Protein AF-A0A2D3TBG5-F1 (afdb_monomer_lite)

Foldseek 3Di:
DDALVVVDVLADPVRHFDCFDVVVVRHGRDDDPVNVVVVVVVQVCLQVVLPHDDDPVDPCSNVVSVVLPDDDPVCVCVSPPDPQVVCVVVVCNPQVPADDDDDPGHDDDPPPPVVVVVVCCVVPPDVVNVPDLDKDKDKDAQAPAQQQKWWKKKFWAEACPDHKKKKWKWDDQQACLVVQLPHVPDRGHKTWIWIKIFHGFLQDPHDTDIDTQDTAMPDDFFWFQQASFGWWFKAFPVPPFAAPPNDDHRDIDTHRGITITIGGGNGMMMMMISDDCVRMDIDNDQDKDWDDKDWDQWADWDQDPPPRDTDTGGTHIITTIDHMDGNPPCSRPDGDDRDPDGCPCVVPPSHPPDD

Sequence (355 aa):
MQKIGDITNTATPDGEFTEGNVAGGVSPTLLPAKWFNTIQRELCHVITKNGGVLNPDDDTQIVEILNSVFLSKNDNGADIPDKAQFIQNLGLSHTATLPLGTTQHTVMRGDDERVVQCHDWKQTVKAKELEGEPRYTTTIDLTGLSTERYYPVWWRFPPNEGANNWLTIHRSYATDREKFPFGQDITHLAGLLVQLEGGDTPWGGDAQYFHIKRLHQSYRKTVKALNYRMLCIARPVDGKYPMINGLSAGALNHSPVYSGGYLRGGLTYFVTSSFSHHRLGFSREEGEVEIFQWSYAGGDKIKHKEEDSVSIDSAFEIRFMVKPFGSDDPALGKDYADVTMPYAFDYDKRYQPKK

pLDDT: mean 86.74, std 12.46, range [39.34, 98.69]

Secondary structure (DSSP, 8-state):
---GGGT-TTS-TTS-----BGGGTBPPPP--HHHHHHHHHHHHHHHHHTT----TT-S-HHHHHHHHHSPPTTTTTTT-S-HHHHHHHTT-TTTTTS-BSSSTTSBPPTT-HHHHHHHHHHHH--TTT------EEEEEE-TTS-TTEEEEEEE-PPPSTTS-EEEEEEE-TTTTGGG-TT-TT-----EEEEEEEEES-TT-SS--EEEEEEEEEESS--EEEEESS-EEEEE-SSSSSPBGGGPPTT-EEE-SS-EEEEEETT-EEEEEESS-GGGEEE---SS-EEEEEEEE----EEEETTTTEEEEPPPEEEEEEE--EETT-GGG-SPPP---STTTTTT-GGGS---

Organism: NCBI:txid138072

Structure (mmCIF, N/CA/C/O backbone):
data_AF-A0A2D3TBG5-F1
#
_entry.id   AF-A0A2D3TBG5-F1
#
loop_
_atom_site.group_PDB
_atom_site.id
_atom_site.type_symbol
_atom_site.label_atom_id
_atom_site.label_alt_id
_atom_site.label_comp_id
_atom_site.label_asym_id
_atom_site.label_entity_id
_atom_site.label_seq_id
_atom_site.pdbx_PDB_ins_code
_atom_site.Cartn_x
_atom_site.Cartn_y
_atom_site.Cartn_z
_atom_site.occupancy
_atom_site.B_iso_or_equiv
_atom_site.auth_seq_id
_atom_site.auth_comp_id
_atom_site.auth_asym_id
_atom_site.auth_atom_id
_atom_site.pdbx_PDB_model_num
ATOM 1 N N . MET A 1 1 ? -45.908 17.622 70.507 1.00 81.44 1 MET A N 1
ATOM 2 C CA . MET A 1 1 ? -47.158 17.436 71.267 1.00 81.44 1 MET A CA 1
ATOM 3 C C . MET A 1 1 ? -46.882 17.307 72.764 1.00 81.44 1 MET A C 1
ATOM 5 O O . MET A 1 1 ? -45.942 16.616 73.134 1.00 81.44 1 MET A O 1
ATOM 9 N N . GLN A 1 2 ? -47.660 17.999 73.607 1.00 86.94 2 GLN A N 1
ATOM 10 C CA . GLN A 1 2 ? -47.667 17.794 75.072 1.00 86.94 2 GLN A CA 1
ATOM 11 C C . GLN A 1 2 ? -48.131 16.365 75.389 1.00 86.94 2 GLN A C 1
ATOM 13 O O . GLN A 1 2 ? -48.909 15.821 74.605 1.00 86.94 2 GLN A O 1
ATOM 18 N N . LYS A 1 3 ? -47.702 15.766 76.505 1.00 92.06 3 LYS A N 1
ATOM 19 C CA . LYS A 1 3 ? -48.275 14.500 76.996 1.00 92.06 3 LYS A CA 1
ATOM 20 C C . LYS A 1 3 ? -49.548 14.761 77.812 1.00 92.06 3 LYS A C 1
ATOM 22 O O . LYS A 1 3 ? -49.757 15.867 78.309 1.00 92.06 3 LYS A O 1
ATOM 27 N N . ILE A 1 4 ? -50.402 13.746 77.990 1.00 92.56 4 ILE A N 1
ATOM 28 C CA . ILE A 1 4 ? -51.611 13.876 78.824 1.00 92.56 4 ILE A CA 1
ATOM 29 C C . ILE A 1 4 ? -51.249 14.133 80.299 1.00 92.56 4 ILE A C 1
ATOM 31 O O . ILE A 1 4 ? -51.924 14.921 80.961 1.00 92.56 4 ILE A O 1
ATOM 35 N N . GLY A 1 5 ? -50.123 13.586 80.778 1.00 90.69 5 GLY A N 1
ATOM 36 C CA . GLY A 1 5 ? -49.580 13.866 82.115 1.00 90.69 5 GLY A CA 1
ATOM 37 C C . GLY A 1 5 ? -49.143 15.316 82.359 1.00 90.69 5 GLY A C 1
ATOM 38 O O . GLY A 1 5 ? -49.154 15.769 83.499 1.00 90.69 5 GLY A O 1
ATOM 39 N N . ASP A 1 6 ? -48.853 16.087 81.304 1.00 93.06 6 ASP A N 1
ATOM 40 C CA . ASP A 1 6 ? -48.577 17.531 81.418 1.00 93.06 6 ASP A CA 1
ATOM 41 C C . ASP A 1 6 ? -49.867 18.357 81.619 1.00 93.06 6 ASP A C 1
ATOM 43 O O . ASP A 1 6 ? -49.830 19.570 81.853 1.00 93.06 6 ASP A O 1
ATOM 47 N N . ILE A 1 7 ? -51.034 17.721 81.459 1.00 91.38 7 ILE A N 1
ATOM 48 C CA . ILE A 1 7 ? -52.360 18.351 81.477 1.00 91.38 7 ILE A CA 1
ATOM 49 C C . ILE A 1 7 ? -53.191 17.871 82.670 1.00 91.38 7 ILE A C 1
ATOM 51 O O . ILE A 1 7 ? -53.964 18.657 83.222 1.00 91.38 7 ILE A O 1
ATOM 55 N N . THR A 1 8 ? -53.047 16.608 83.074 1.00 91.12 8 THR A N 1
ATOM 56 C CA . THR A 1 8 ? -53.724 16.036 84.242 1.00 91.12 8 THR A CA 1
ATOM 57 C C . THR A 1 8 ? -52.767 15.220 85.104 1.00 91.12 8 THR A C 1
ATOM 59 O O . THR A 1 8 ? -51.902 14.510 84.608 1.00 91.12 8 THR A O 1
ATOM 62 N N . ASN A 1 9 ? -52.981 15.271 86.416 1.00 90.75 9 ASN A N 1
ATOM 63 C CA . ASN A 1 9 ? -52.268 14.474 87.412 1.00 90.75 9 ASN A CA 1
ATOM 64 C C . ASN A 1 9 ? -52.810 13.035 87.563 1.00 90.75 9 ASN A C 1
ATOM 66 O O . ASN A 1 9 ? -52.367 12.317 88.452 1.00 90.75 9 ASN A O 1
ATOM 70 N N . THR A 1 10 ? -53.778 12.627 86.735 1.00 92.00 10 THR A N 1
ATOM 71 C CA . THR A 1 10 ? -54.383 11.274 86.731 1.00 92.00 10 THR A CA 1
ATOM 72 C C . THR A 1 10 ? -53.789 10.345 85.663 1.00 92.00 10 THR A C 1
ATOM 74 O O . THR A 1 10 ? -54.265 9.230 85.458 1.00 92.00 10 THR A O 1
ATOM 77 N N . ALA A 1 11 ? -52.766 10.813 84.948 1.00 91.38 11 ALA A N 1
ATOM 78 C CA . ALA A 1 11 ? -51.975 10.000 84.035 1.00 91.38 11 ALA A CA 1
ATOM 79 C C . ALA A 1 11 ? -51.014 9.077 84.806 1.00 91.38 11 ALA A C 1
ATOM 81 O O . ALA A 1 11 ? -50.787 9.247 86.008 1.00 91.38 11 ALA A O 1
ATOM 82 N N . THR A 1 12 ? -50.416 8.112 84.110 1.00 90.56 12 THR A N 1
ATOM 83 C CA . THR A 1 12 ? -49.320 7.308 84.673 1.00 90.56 12 THR A CA 1
ATOM 84 C C . THR A 1 12 ? -48.100 8.183 85.009 1.00 90.56 12 THR A C 1
ATOM 86 O O . THR A 1 12 ? -47.984 9.299 84.493 1.00 90.56 12 THR A O 1
ATOM 89 N N . PRO A 1 13 ? -47.139 7.692 85.817 1.00 89.62 13 PRO A N 1
ATOM 90 C CA . PRO A 1 13 ? -45.873 8.396 86.050 1.00 89.62 13 PRO A CA 1
ATOM 91 C C . PRO A 1 13 ? -45.092 8.734 84.767 1.00 89.62 13 PRO A C 1
ATOM 93 O O . PRO A 1 13 ? -44.383 9.735 84.738 1.00 89.62 13 PRO A O 1
ATOM 96 N N . ASP A 1 14 ? -45.273 7.956 83.694 1.00 92.38 14 ASP A N 1
ATOM 97 C CA . ASP A 1 14 ? -44.664 8.199 82.375 1.00 92.38 14 ASP A CA 1
ATOM 98 C C . ASP A 1 14 ? -45.429 9.242 81.529 1.00 92.38 14 ASP A C 1
ATOM 100 O O . ASP A 1 14 ? -45.017 9.597 80.413 1.00 92.38 14 ASP A O 1
ATOM 104 N N . GLY A 1 15 ? -46.541 9.759 82.065 1.00 91.81 15 GLY A N 1
ATOM 105 C CA . GLY A 1 15 ? -47.396 10.772 81.456 1.00 91.81 15 GLY A CA 1
ATOM 106 C C . GLY A 1 15 ? -48.375 10.230 80.413 1.00 91.81 15 GLY A C 1
ATOM 107 O O . GLY A 1 15 ? -48.783 10.990 79.532 1.00 91.81 15 GLY A O 1
ATOM 108 N N . GLU A 1 16 ? -48.734 8.945 80.489 1.00 93.12 16 GLU A N 1
ATOM 109 C CA . GLU A 1 16 ? -49.595 8.237 79.530 1.00 93.12 16 GLU A CA 1
ATOM 110 C C . GLU A 1 16 ? -50.998 7.946 80.086 1.00 93.12 16 GLU A C 1
ATOM 112 O O . GLU A 1 16 ? -51.277 8.136 81.273 1.00 93.12 16 GLU A O 1
ATOM 117 N N . PHE A 1 17 ? -51.895 7.490 79.209 1.00 94.50 17 PHE A N 1
ATOM 118 C CA . PHE A 1 17 ? -53.256 7.109 79.578 1.00 94.50 17 PHE A CA 1
ATOM 119 C C . PHE A 1 17 ? -53.279 5.842 80.430 1.00 94.50 17 PHE A C 1
ATOM 121 O O . PHE A 1 17 ? -52.523 4.900 80.200 1.00 94.50 17 PHE A O 1
ATOM 128 N N . THR A 1 18 ? -54.204 5.799 81.382 1.00 92.06 18 THR A N 1
ATOM 129 C CA . THR A 1 18 ? -54.521 4.612 82.169 1.00 92.06 18 THR A CA 1
ATOM 130 C C . THR A 1 18 ? -56.023 4.517 82.406 1.00 92.06 18 THR A C 1
ATOM 132 O O . THR A 1 18 ? -56.687 5.514 82.694 1.00 92.06 18 THR A O 1
ATOM 135 N N . GLU A 1 19 ? -56.550 3.296 82.342 1.00 91.50 19 GLU A N 1
ATOM 136 C CA . GLU A 1 19 ? -57.925 2.970 82.748 1.00 91.50 19 GLU A CA 1
ATOM 137 C C . GLU A 1 19 ? -58.116 3.078 84.272 1.00 91.50 19 GLU A C 1
ATOM 139 O O . GLU A 1 19 ? -59.228 2.960 84.785 1.00 91.50 19 GLU A O 1
ATOM 144 N N . GLY A 1 20 ? -57.028 3.301 85.017 1.00 87.75 20 GLY A N 1
ATOM 145 C CA . GLY A 1 20 ? -57.023 3.283 86.470 1.00 87.75 20 GLY A CA 1
ATOM 146 C C . GLY A 1 20 ? -57.281 1.883 87.034 1.00 87.75 20 GLY A C 1
ATOM 147 O O . GLY A 1 20 ? -57.268 0.868 86.341 1.00 87.75 20 GLY A O 1
ATOM 148 N N . ASN A 1 21 ? -57.502 1.825 88.341 1.00 87.62 21 ASN A N 1
ATOM 149 C CA . ASN A 1 21 ? -57.973 0.646 89.050 1.00 87.62 21 ASN A CA 1
ATOM 150 C C . ASN A 1 21 ? -58.877 1.126 90.183 1.00 87.62 21 ASN A C 1
ATOM 152 O O . ASN A 1 21 ? -58.406 1.433 91.281 1.00 87.62 21 ASN A O 1
ATOM 156 N N . VAL A 1 22 ? -60.181 1.183 89.912 1.00 76.56 22 VAL A N 1
ATOM 157 C CA . VAL A 1 22 ? -61.182 1.687 90.864 1.00 76.56 22 VAL A CA 1
ATOM 158 C C . VAL A 1 22 ? -61.204 0.892 92.175 1.00 76.56 22 VAL A C 1
ATOM 160 O O . VAL A 1 22 ? -61.397 1.481 93.233 1.00 76.56 22 VAL A O 1
ATOM 163 N N . ALA A 1 23 ? -60.922 -0.417 92.133 1.00 81.62 23 ALA A N 1
ATOM 164 C CA . ALA A 1 23 ? -60.828 -1.262 93.327 1.00 81.62 23 ALA A CA 1
ATOM 165 C C . ALA A 1 23 ? -59.527 -1.028 94.122 1.00 81.62 23 ALA A C 1
ATOM 167 O O . ALA A 1 23 ? -59.488 -1.269 95.325 1.00 81.62 23 ALA A O 1
ATOM 168 N N . GLY A 1 24 ? -58.475 -0.543 93.455 1.00 79.69 24 GLY A N 1
ATOM 169 C CA . GLY A 1 24 ? -57.182 -0.183 94.044 1.00 79.69 24 GLY A CA 1
ATOM 170 C C . GLY A 1 24 ? -57.013 1.310 94.351 1.00 79.69 24 GLY A C 1
ATOM 171 O O . GLY A 1 24 ? -55.915 1.720 94.717 1.00 79.69 24 GLY A O 1
ATOM 172 N N . GLY A 1 25 ? -58.058 2.129 94.183 1.00 82.88 25 GLY A N 1
ATOM 173 C CA . GLY A 1 25 ? -58.027 3.569 94.468 1.00 82.88 25 GLY A CA 1
ATOM 174 C C . GLY A 1 25 ? -57.278 4.434 93.445 1.00 82.88 25 GLY A C 1
ATOM 175 O O . GLY A 1 25 ? -56.994 5.593 93.737 1.00 82.88 25 GLY A O 1
ATOM 176 N N . VAL A 1 26 ? -56.958 3.909 92.257 1.00 85.00 26 VAL A N 1
ATOM 177 C CA . VAL A 1 26 ? -56.314 4.675 91.174 1.00 85.00 26 VAL A CA 1
ATOM 178 C C . VAL A 1 26 ? -57.383 5.133 90.187 1.00 85.00 26 VAL A C 1
ATOM 180 O O . VAL A 1 26 ? -58.035 4.305 89.551 1.00 85.00 26 VAL A O 1
ATOM 183 N N . SER A 1 27 ? -57.572 6.443 90.050 1.00 86.94 27 SER A N 1
ATOM 184 C CA . SER A 1 27 ? -58.538 7.006 89.101 1.00 86.94 27 SER A CA 1
ATOM 185 C C . SER A 1 27 ? -58.104 6.780 87.644 1.00 86.94 27 SER A C 1
ATOM 187 O O . SER A 1 27 ? -56.908 6.867 87.360 1.00 86.94 27 SER A O 1
ATOM 189 N N . PRO A 1 28 ? -59.049 6.548 86.713 1.00 92.31 28 PRO A N 1
ATOM 190 C CA . PRO A 1 28 ? -58.768 6.606 85.281 1.00 92.31 28 PRO A CA 1
ATOM 191 C C . PRO A 1 28 ? -58.275 7.996 84.863 1.00 92.31 28 PRO A C 1
ATOM 193 O O . PRO A 1 28 ? -58.584 9.001 85.516 1.00 92.31 28 PRO A O 1
ATOM 196 N N . THR A 1 29 ? -57.548 8.068 83.750 1.00 94.56 29 THR A N 1
ATOM 197 C CA . THR A 1 29 ? -57.053 9.339 83.216 1.00 94.56 29 THR A CA 1
ATOM 198 C C . THR A 1 29 ? -58.204 10.243 82.786 1.00 94.56 29 THR A C 1
ATOM 200 O O . THR A 1 29 ? -59.019 9.899 81.931 1.00 94.56 29 THR A O 1
ATOM 203 N N . LEU A 1 30 ? -58.247 11.445 83.354 1.00 92.50 30 LEU A N 1
ATOM 204 C CA . LEU A 1 30 ? -59.169 12.488 82.934 1.00 92.50 30 LEU A CA 1
ATOM 205 C C . LEU A 1 30 ? -58.821 12.941 81.509 1.00 92.50 30 LEU A C 1
ATOM 207 O O . LEU A 1 30 ? -57.647 13.098 81.176 1.00 92.50 30 LEU A O 1
ATOM 211 N N . LEU A 1 31 ? -59.837 13.249 80.698 1.00 92.44 31 LEU A N 1
ATOM 212 C CA . LEU A 1 31 ? -59.674 13.798 79.347 1.00 92.44 31 LEU A CA 1
ATOM 213 C C . LEU A 1 31 ? -60.134 15.270 79.275 1.00 92.44 31 LEU A C 1
ATOM 215 O O . LEU A 1 31 ? -61.249 15.546 78.830 1.00 92.44 31 LEU A O 1
ATOM 219 N N . PRO A 1 32 ? -59.320 16.252 79.719 1.00 92.12 32 PRO A N 1
ATOM 220 C CA . PRO A 1 32 ? -59.682 17.664 79.636 1.00 92.12 32 PRO A CA 1
ATOM 221 C C . PRO A 1 32 ? -59.734 18.178 78.195 1.00 92.12 32 PRO A C 1
ATOM 223 O O . PRO A 1 32 ? -58.933 17.775 77.354 1.00 92.12 32 PRO A O 1
ATOM 226 N N . ALA A 1 33 ? -60.560 19.197 77.938 1.00 93.12 33 ALA A N 1
ATOM 227 C CA . ALA A 1 33 ? -60.619 19.895 76.645 1.00 93.12 33 ALA A CA 1
ATOM 228 C C . ALA A 1 33 ? -59.240 20.370 76.142 1.00 93.12 33 ALA A C 1
ATOM 230 O O . ALA A 1 33 ? -58.970 20.366 74.943 1.00 93.12 33 ALA A O 1
ATOM 231 N N . LYS A 1 34 ? -58.329 20.733 77.060 1.00 92.19 34 LYS A N 1
ATOM 232 C CA . LYS A 1 34 ? -56.951 21.120 76.723 1.00 92.19 34 LYS A CA 1
ATOM 233 C C . LYS A 1 34 ? -56.208 20.019 75.951 1.00 92.19 34 LYS A C 1
ATOM 235 O O . LYS A 1 34 ? -55.428 20.361 75.069 1.00 92.19 34 LYS A O 1
ATOM 240 N N . TRP A 1 35 ? -56.469 18.741 76.236 1.00 93.00 35 TRP A N 1
ATOM 241 C CA . TRP A 1 35 ? -55.885 17.612 75.509 1.00 93.00 35 TRP A CA 1
ATOM 242 C C . TRP A 1 35 ? -56.392 17.537 74.064 1.00 93.00 35 TRP A C 1
ATOM 244 O O . TRP A 1 35 ? -55.591 17.557 73.130 1.00 93.00 35 TRP A O 1
ATOM 254 N N . PHE A 1 36 ? -57.713 17.555 73.866 1.00 93.12 36 PHE A N 1
ATOM 255 C CA . PHE A 1 36 ? -58.319 17.529 72.530 1.00 93.12 36 PHE A CA 1
ATOM 256 C C . PHE A 1 36 ? -57.899 18.736 71.683 1.00 93.12 36 PHE A C 1
ATOM 258 O O . PHE A 1 36 ? -57.504 18.577 70.531 1.00 93.12 36 PHE A O 1
ATOM 265 N N . ASN A 1 37 ? -57.850 19.928 72.284 1.00 94.06 37 ASN A N 1
ATOM 266 C CA . ASN A 1 37 ? -57.346 21.128 71.618 1.00 94.06 37 ASN A CA 1
ATOM 267 C C . ASN A 1 37 ? -55.856 21.014 71.252 1.00 94.06 37 ASN A C 1
ATOM 269 O O . ASN A 1 37 ? -55.421 21.611 70.271 1.00 94.06 37 ASN A O 1
ATOM 273 N N . THR A 1 38 ? -55.051 20.287 72.035 1.00 93.81 38 THR A N 1
ATOM 274 C CA . THR A 1 38 ? -53.646 20.019 71.696 1.00 93.81 38 THR A CA 1
ATOM 275 C C . THR A 1 38 ? -53.534 19.136 70.459 1.00 93.81 38 THR A C 1
ATOM 277 O O . THR A 1 38 ? -52.779 19.495 69.558 1.00 93.81 38 THR A O 1
ATOM 280 N N . ILE A 1 39 ? -54.313 18.054 70.367 1.00 93.88 39 ILE A N 1
ATOM 281 C CA . ILE A 1 39 ? -54.357 17.212 69.161 1.00 93.88 39 ILE A CA 1
ATOM 282 C C . ILE A 1 39 ? -54.841 18.029 67.960 1.00 93.88 39 ILE A C 1
ATOM 284 O O . ILE A 1 39 ? -54.172 18.050 66.931 1.00 93.88 39 ILE A O 1
ATOM 288 N N . GLN A 1 40 ? -55.949 18.760 68.109 1.00 93.69 40 GLN A N 1
ATOM 289 C CA . GLN A 1 40 ? -56.511 19.587 67.041 1.00 93.69 40 GLN A CA 1
ATOM 290 C C . GLN A 1 40 ? -55.484 20.585 66.498 1.00 93.69 40 GLN A C 1
ATOM 292 O O . GLN A 1 40 ? -55.307 20.676 65.289 1.00 93.69 40 GLN A O 1
ATOM 297 N N . ARG A 1 41 ? -54.759 21.305 67.367 1.00 94.31 41 ARG A N 1
ATOM 298 C CA . ARG A 1 41 ? -53.725 22.250 66.913 1.00 94.31 41 ARG A CA 1
ATOM 299 C C . ARG A 1 41 ? -52.613 21.562 66.124 1.00 94.31 41 ARG A C 1
ATOM 301 O O . ARG A 1 41 ? -52.182 22.113 65.120 1.00 94.31 41 ARG A O 1
ATOM 308 N N . GLU A 1 42 ? -52.157 20.387 66.555 1.00 94.25 42 GLU A N 1
ATOM 309 C CA . GLU A 1 42 ? -51.111 19.638 65.842 1.00 94.25 42 GLU A CA 1
ATOM 310 C C . GLU A 1 42 ? -51.604 19.190 64.457 1.00 94.25 42 GLU A C 1
ATOM 312 O O . GLU A 1 42 ? -50.898 19.388 63.471 1.00 94.25 42 GLU A O 1
ATOM 317 N N . LEU A 1 43 ? -52.844 18.699 64.348 1.00 93.38 43 LEU A N 1
ATOM 318 C CA . LEU A 1 43 ? -53.453 18.353 63.056 1.00 93.38 43 LEU A CA 1
ATOM 319 C C . LEU A 1 43 ? -53.630 19.586 62.151 1.00 93.38 43 LEU A C 1
ATOM 321 O O . LEU A 1 43 ? -53.260 19.554 60.978 1.00 93.38 43 LEU A O 1
ATOM 325 N N . CYS A 1 44 ? -54.098 20.711 62.697 1.00 94.25 44 CYS A N 1
ATOM 326 C CA . CYS A 1 44 ? -54.195 21.972 61.959 1.00 94.25 44 CYS A CA 1
ATOM 327 C C . CYS A 1 44 ? -52.821 22.484 61.485 1.00 94.25 44 CYS A C 1
ATOM 329 O O . CYS A 1 44 ? -52.701 23.059 60.399 1.00 94.25 44 CYS A O 1
ATOM 331 N N . HIS A 1 45 ? -51.767 22.282 62.280 1.00 93.81 45 HIS A N 1
ATOM 332 C CA . HIS A 1 45 ? -50.405 22.652 61.898 1.00 93.81 45 HIS A CA 1
ATOM 333 C C . HIS A 1 45 ? -49.856 21.782 60.769 1.00 93.81 45 HIS A C 1
ATOM 335 O O . HIS A 1 45 ? -49.127 22.310 59.930 1.00 93.81 45 HIS A O 1
ATOM 341 N N . VAL A 1 46 ? -50.215 20.493 60.704 1.00 93.38 46 VAL A N 1
ATOM 342 C CA . VAL A 1 46 ? -49.844 19.631 59.567 1.00 93.38 46 VAL A CA 1
ATOM 343 C C . VAL A 1 46 ? -50.345 20.238 58.256 1.00 93.38 46 VAL A C 1
ATOM 345 O O . VAL A 1 46 ? -49.584 20.302 57.295 1.00 93.38 46 VAL A O 1
ATOM 348 N N . ILE A 1 47 ? -51.574 20.755 58.229 1.00 94.19 47 ILE A N 1
ATOM 349 C CA . ILE A 1 47 ? -52.151 21.370 57.026 1.00 94.19 47 ILE A CA 1
ATOM 350 C C . ILE A 1 47 ? -51.477 22.717 56.726 1.00 94.19 47 ILE A C 1
ATOM 352 O O . ILE A 1 47 ? -50.916 22.927 55.651 1.00 94.19 47 ILE A O 1
ATOM 356 N N . THR A 1 48 ? -51.479 23.627 57.701 1.00 94.19 48 THR A N 1
ATOM 357 C CA . THR A 1 48 ? -51.062 25.025 57.487 1.00 94.19 48 THR A CA 1
ATOM 358 C C . THR A 1 48 ? -49.566 25.199 57.237 1.00 94.19 48 THR A C 1
ATOM 360 O O . THR A 1 48 ? -49.171 26.027 56.417 1.00 94.19 48 THR A O 1
ATOM 363 N N . LYS A 1 49 ? -48.706 24.394 57.876 1.00 92.62 49 LYS A N 1
ATOM 364 C CA . LYS A 1 49 ? -47.250 24.462 57.666 1.00 92.62 49 LYS A CA 1
ATOM 365 C C . LYS A 1 49 ? -46.832 24.014 56.262 1.00 92.62 49 LYS A C 1
ATOM 367 O O . LYS A 1 49 ? -45.795 24.456 55.776 1.00 92.62 49 LYS A O 1
ATOM 372 N N . ASN A 1 50 ? -47.635 23.171 55.618 1.00 89.12 50 ASN A N 1
ATOM 373 C CA . ASN A 1 50 ? -47.398 22.689 54.257 1.00 89.12 50 ASN A CA 1
ATOM 374 C C . ASN A 1 50 ? -48.167 23.507 53.201 1.00 89.12 50 ASN A C 1
ATOM 376 O O . ASN A 1 50 ? -48.359 23.047 52.081 1.00 89.12 50 ASN A O 1
ATOM 380 N N . GLY A 1 51 ? -48.603 24.726 53.546 1.00 89.06 51 GLY A N 1
ATOM 381 C CA . GLY A 1 51 ? -49.242 25.659 52.613 1.00 89.06 51 GLY A CA 1
ATOM 382 C C . GLY A 1 51 ? -50.744 25.447 52.403 1.00 89.06 51 GLY A C 1
ATOM 383 O O . GLY A 1 51 ? -51.342 26.174 51.613 1.00 89.06 51 GLY A O 1
ATOM 384 N N . GLY A 1 52 ? -51.367 24.495 53.107 1.00 90.56 52 GLY A N 1
ATOM 385 C CA . GLY A 1 52 ? -52.816 24.297 53.085 1.00 90.56 52 GLY A CA 1
ATOM 386 C C . GLY A 1 52 ? -53.569 25.351 53.905 1.00 90.56 52 GLY A C 1
ATOM 387 O O . GLY A 1 52 ? -53.043 25.917 54.864 1.00 90.56 52 GLY A O 1
ATOM 388 N N . VAL A 1 53 ? -54.832 25.594 53.559 1.00 94.19 53 VAL A N 1
ATOM 389 C CA . VAL A 1 53 ? -55.732 26.500 54.292 1.00 94.19 53 VAL A CA 1
ATOM 390 C C . VAL A 1 53 ? -56.822 25.667 54.949 1.00 94.19 53 VAL A C 1
ATOM 392 O O . VAL A 1 53 ? -57.453 24.869 54.272 1.00 94.19 53 VAL A O 1
ATOM 395 N N . LEU A 1 54 ? -57.049 25.836 56.254 1.00 95.38 54 LEU A N 1
ATOM 396 C CA . LEU A 1 54 ? -58.084 25.084 56.974 1.00 95.38 54 LEU A CA 1
ATOM 397 C C . LEU A 1 54 ? -59.473 25.393 56.405 1.00 95.38 54 LEU A C 1
ATOM 399 O O . LEU A 1 54 ? -59.839 26.562 56.275 1.00 95.38 54 LEU A O 1
ATOM 403 N N . ASN A 1 55 ? -60.233 24.344 56.113 1.00 95.25 55 ASN A N 1
ATOM 404 C CA . ASN A 1 55 ? -61.582 24.414 55.583 1.00 95.25 55 ASN A CA 1
ATOM 405 C C . ASN A 1 55 ? -62.514 23.607 56.504 1.00 95.25 55 ASN A C 1
ATOM 407 O O . ASN A 1 55 ? -62.379 22.390 56.571 1.00 95.25 55 ASN A O 1
ATOM 411 N N . PRO A 1 56 ? -63.448 24.257 57.222 1.00 93.94 56 PRO A N 1
ATOM 412 C CA . PRO A 1 56 ? -64.351 23.561 58.138 1.00 93.94 56 PRO A CA 1
ATOM 413 C C . PRO A 1 56 ? -65.327 22.601 57.441 1.00 93.94 56 PRO A C 1
ATOM 415 O O . PRO A 1 56 ? -65.929 21.782 58.128 1.00 93.94 56 PRO A O 1
ATOM 418 N N . ASP A 1 57 ? -65.479 22.696 56.117 1.00 96.31 57 ASP A N 1
ATOM 419 C CA . ASP A 1 57 ? -66.388 21.859 55.327 1.00 96.31 57 ASP A CA 1
ATOM 420 C C . ASP A 1 57 ? -65.677 20.669 54.640 1.00 96.31 57 ASP A C 1
ATOM 422 O O . ASP A 1 57 ? -66.282 19.986 53.812 1.00 96.31 57 ASP A O 1
ATOM 426 N N . ASP A 1 58 ? -64.394 20.423 54.941 1.00 92.69 58 ASP A N 1
ATOM 427 C CA . ASP A 1 58 ? -63.574 19.383 54.307 1.00 92.69 58 ASP A CA 1
ATOM 428 C C . ASP A 1 58 ? -62.836 18.517 55.341 1.00 92.69 58 ASP A C 1
ATOM 430 O O . ASP A 1 58 ? -61.895 18.953 56.000 1.00 92.69 58 ASP A O 1
ATOM 434 N N . ASP A 1 59 ? -63.226 17.247 55.434 1.00 92.56 59 ASP A N 1
ATOM 435 C CA . ASP A 1 59 ? -62.612 16.266 56.337 1.00 92.56 59 ASP A CA 1
ATOM 436 C C . ASP A 1 59 ? -61.430 15.502 55.697 1.00 92.56 59 ASP A C 1
ATOM 438 O O . ASP A 1 59 ? -60.890 14.562 56.289 1.00 92.56 59 ASP A O 1
ATOM 442 N N . THR A 1 60 ? -61.000 15.881 54.487 1.00 95.00 60 THR A N 1
ATOM 443 C CA . THR A 1 60 ? -59.936 15.201 53.721 1.00 95.00 60 THR A CA 1
ATOM 444 C C . THR A 1 60 ? -58.606 15.961 53.681 1.00 95.00 60 THR A C 1
ATOM 446 O O . THR A 1 60 ? -57.591 15.420 53.239 1.00 95.00 60 THR A O 1
ATOM 449 N N . GLN A 1 61 ? -58.537 17.163 54.254 1.00 94.25 61 GLN A N 1
ATOM 450 C CA . GLN A 1 61 ? -57.367 18.051 54.158 1.00 94.25 61 GLN A CA 1
ATOM 451 C C . GLN A 1 61 ? -56.034 17.416 54.578 1.00 94.25 61 GLN A C 1
ATOM 453 O O . GLN A 1 61 ? -54.985 17.700 54.000 1.00 94.25 61 GLN A O 1
ATOM 458 N N . ILE A 1 62 ? -56.047 16.555 55.601 1.00 93.12 62 ILE A N 1
ATOM 459 C CA . ILE A 1 62 ? -54.829 15.876 56.058 1.00 93.12 62 ILE A CA 1
ATOM 460 C C . ILE A 1 62 ? -54.318 14.922 54.977 1.00 93.12 62 ILE A C 1
ATOM 462 O O . ILE A 1 62 ? -53.122 14.920 54.696 1.00 93.12 62 ILE A O 1
ATOM 466 N N . VAL A 1 63 ? -55.194 14.120 54.361 1.00 91.00 63 VAL A N 1
ATOM 467 C CA . VAL A 1 63 ? -54.762 13.164 53.332 1.00 91.00 63 VAL A CA 1
ATOM 468 C C . VAL A 1 63 ? -54.297 13.886 52.068 1.00 91.00 63 VAL A C 1
ATOM 470 O O . VAL A 1 63 ? -53.288 13.492 51.485 1.00 91.00 63 VAL A O 1
ATOM 473 N N . GLU A 1 64 ? -54.951 14.986 51.696 1.00 90.81 64 GLU A N 1
ATOM 474 C CA . GLU A 1 64 ? -54.542 15.805 50.552 1.00 90.81 64 GLU A CA 1
ATOM 475 C C . GLU A 1 64 ? -53.146 16.411 50.738 1.00 90.81 64 GLU A C 1
ATOM 477 O O . GLU A 1 64 ? -52.311 16.333 49.835 1.00 90.81 64 GLU A O 1
ATOM 482 N N . ILE A 1 65 ? -52.849 16.949 51.926 1.00 91.38 65 ILE A N 1
ATOM 483 C CA . ILE A 1 65 ? -51.523 17.509 52.225 1.00 91.38 65 ILE A CA 1
ATOM 484 C C . ILE A 1 65 ? -50.452 16.420 52.292 1.00 91.38 65 ILE A C 1
ATOM 486 O O . ILE A 1 65 ? -49.337 16.627 51.822 1.00 91.38 65 ILE A O 1
ATOM 490 N N . LEU A 1 66 ? -50.755 15.242 52.838 1.00 89.19 66 LEU A N 1
ATOM 491 C CA . LEU A 1 66 ? -49.782 14.147 52.833 1.00 89.19 66 LEU A CA 1
ATOM 492 C C . LEU A 1 66 ? -49.450 13.714 51.395 1.00 89.19 66 LEU A C 1
ATOM 494 O O . LEU A 1 66 ? -48.278 13.505 51.086 1.00 89.19 66 LEU A O 1
ATOM 498 N N . ASN A 1 67 ? -50.446 13.662 50.506 1.00 86.50 67 ASN A N 1
ATOM 499 C CA . ASN A 1 67 ? -50.231 13.360 49.089 1.00 86.50 67 ASN A CA 1
ATOM 500 C C . ASN A 1 67 ? -49.436 14.448 48.350 1.00 86.50 67 ASN A C 1
ATOM 502 O O . ASN A 1 67 ? -48.786 14.137 47.358 1.00 86.50 67 ASN A O 1
ATOM 506 N N . SER A 1 68 ? -49.466 15.706 48.803 1.00 83.88 68 SER A N 1
ATOM 507 C CA . SER A 1 68 ? -48.695 16.788 48.173 1.00 83.88 68 SER A CA 1
ATOM 508 C C . SER A 1 68 ? -47.251 16.888 48.672 1.00 83.88 68 SER A C 1
ATOM 510 O O . SER A 1 68 ? -46.387 17.399 47.960 1.00 83.88 68 SER A O 1
ATOM 512 N N . VAL A 1 69 ? -46.973 16.415 49.890 1.00 86.00 69 VAL A N 1
ATOM 513 C CA . VAL A 1 69 ? -45.648 16.526 50.525 1.00 86.00 69 VAL A CA 1
ATOM 514 C C . VAL A 1 69 ? -44.759 15.313 50.236 1.00 86.00 69 VAL A C 1
ATOM 516 O O . VAL A 1 69 ? -43.532 15.441 50.222 1.00 86.00 69 VAL A O 1
ATOM 519 N N . PHE A 1 70 ? -45.343 14.135 50.011 1.00 87.38 70 PHE A N 1
ATOM 520 C CA . PHE A 1 70 ? -44.589 12.908 49.763 1.00 87.38 70 PHE A CA 1
ATOM 521 C C . PHE A 1 70 ? -44.564 12.525 48.289 1.00 87.38 70 PHE A C 1
ATOM 523 O O . PHE A 1 70 ? -45.573 12.601 47.600 1.00 87.38 70 PHE A O 1
ATOM 530 N N . LEU A 1 71 ? -43.408 12.029 47.840 1.00 88.06 71 LEU A N 1
ATOM 531 C CA . LEU A 1 71 ? -43.281 11.474 46.500 1.00 88.06 71 LEU A CA 1
ATOM 532 C C . LEU A 1 71 ? -44.022 10.140 46.390 1.00 88.06 71 LEU A C 1
ATOM 534 O O . LEU A 1 71 ? -43.831 9.223 47.198 1.00 88.06 71 LEU A O 1
ATOM 538 N N . SER A 1 72 ? -44.819 10.013 45.342 1.00 86.12 72 SER A N 1
ATOM 539 C CA . SER A 1 72 ? -45.562 8.817 44.994 1.00 86.12 72 SER A CA 1
ATOM 540 C C . SER A 1 72 ? -44.685 7.847 44.211 1.00 86.12 72 SER A C 1
ATOM 542 O O . SER A 1 72 ? -44.141 8.143 43.145 1.00 86.12 72 SER A O 1
ATOM 544 N N . LYS A 1 73 ? -44.596 6.612 44.717 1.00 85.62 73 LYS A N 1
ATOM 545 C CA . LYS A 1 73 ? -43.868 5.527 44.044 1.00 85.62 73 LYS A CA 1
ATOM 546 C C . LYS A 1 73 ? -44.412 5.250 42.637 1.00 85.62 73 LYS A C 1
ATOM 548 O O . LYS A 1 73 ? -43.648 4.850 41.764 1.00 85.62 73 LYS A O 1
ATOM 553 N N . ASN A 1 74 ? -45.714 5.426 42.427 1.00 88.19 74 ASN A N 1
ATOM 554 C CA . ASN A 1 74 ? -46.366 5.080 41.164 1.00 88.19 74 ASN A CA 1
ATOM 555 C C . ASN A 1 74 ? -46.258 6.197 40.120 1.00 88.19 74 ASN A C 1
ATOM 557 O O . ASN A 1 74 ? -46.347 5.912 38.927 1.00 88.19 74 ASN A O 1
ATOM 561 N N . ASP A 1 75 ? -46.004 7.434 40.552 1.00 86.00 75 ASP A N 1
ATOM 562 C CA . ASP A 1 75 ? -45.906 8.590 39.657 1.00 86.00 75 ASP A CA 1
ATOM 563 C C . ASP A 1 75 ? -44.505 8.766 39.061 1.00 86.00 75 ASP A C 1
ATOM 565 O O . ASP A 1 75 ? -44.320 9.561 38.142 1.00 86.00 75 ASP A O 1
ATOM 569 N N . ASN A 1 76 ? -43.519 7.981 39.516 1.00 86.00 76 ASN A N 1
ATOM 570 C CA . ASN A 1 76 ? -42.167 7.917 38.946 1.00 86.00 76 ASN A CA 1
ATOM 571 C C . ASN A 1 76 ? -41.515 9.307 38.751 1.00 86.00 76 ASN A C 1
ATOM 573 O O . ASN A 1 76 ? -40.809 9.540 37.769 1.00 86.00 76 ASN A O 1
ATOM 577 N N . GLY A 1 77 ? -41.757 10.241 39.679 1.00 86.06 77 GLY A N 1
ATOM 578 C CA . GLY A 1 77 ? -41.221 11.604 39.640 1.00 86.06 77 GLY A CA 1
ATOM 579 C C . GLY A 1 77 ? -42.039 12.604 38.811 1.00 86.06 77 GLY A C 1
ATOM 580 O O . GLY A 1 77 ? -41.613 13.751 38.642 1.00 86.06 77 GLY A O 1
ATOM 581 N N . ALA A 1 78 ? -43.208 12.218 38.284 1.00 86.25 78 ALA A N 1
ATOM 582 C CA . ALA A 1 78 ? -44.132 13.145 37.621 1.00 86.25 78 ALA A CA 1
ATOM 583 C C . ALA A 1 78 ? -44.663 14.227 38.580 1.00 86.25 78 ALA A C 1
ATOM 585 O O . ALA A 1 78 ? -44.884 15.368 38.163 1.00 86.25 78 ALA A O 1
ATOM 586 N N . ASP A 1 79 ? -44.778 13.868 39.852 1.00 87.31 79 ASP A N 1
ATOM 587 C CA . ASP A 1 79 ? -45.194 14.652 41.014 1.00 87.31 79 ASP A CA 1
ATOM 588 C C . ASP A 1 79 ? -44.120 15.621 41.543 1.00 87.31 79 ASP A C 1
ATOM 590 O O . ASP A 1 79 ? -44.397 16.426 42.428 1.00 87.31 79 ASP A O 1
ATOM 594 N N . ILE A 1 80 ? -42.911 15.623 40.969 1.00 89.38 80 ILE A N 1
ATOM 595 C CA . ILE A 1 80 ? -41.873 16.608 41.296 1.00 89.38 80 ILE A CA 1
ATOM 596 C C . ILE A 1 80 ? -42.259 17.978 40.703 1.00 89.38 80 ILE A C 1
ATOM 598 O O . ILE A 1 80 ? -42.371 18.085 39.469 1.00 89.38 80 ILE A O 1
ATOM 602 N N . PRO A 1 81 ? -42.407 19.036 41.534 1.00 85.75 81 PRO A N 1
ATOM 603 C CA . PRO A 1 81 ? -42.827 20.358 41.064 1.00 85.75 81 PRO A CA 1
ATOM 604 C C . PRO A 1 81 ? -41.805 21.020 40.133 1.00 85.75 81 PRO A C 1
ATOM 606 O O . PRO A 1 81 ? -42.166 21.486 39.055 1.00 85.75 81 PRO A O 1
ATOM 609 N N . ASP A 1 82 ? -40.521 21.006 40.511 1.00 89.62 82 ASP A N 1
ATOM 610 C CA . ASP A 1 82 ? -39.420 21.540 39.702 1.00 89.62 82 ASP A CA 1
ATOM 611 C C . ASP A 1 82 ? -38.477 20.419 39.255 1.00 89.62 82 ASP A C 1
ATOM 613 O O . ASP A 1 82 ? -37.481 20.079 39.902 1.00 89.62 82 ASP A O 1
ATOM 617 N N . LYS A 1 83 ? -38.820 19.821 38.113 1.00 86.12 83 LYS A N 1
ATOM 618 C CA . LYS A 1 83 ? -38.038 18.739 37.506 1.00 86.12 83 LYS A CA 1
ATOM 619 C C . LYS A 1 83 ? -36.646 19.215 37.084 1.00 86.12 83 LYS A C 1
ATOM 621 O O . LYS A 1 83 ? -35.701 18.438 37.167 1.00 86.12 83 LYS A O 1
ATOM 626 N N . ALA A 1 84 ? -36.499 20.473 36.662 1.00 84.19 84 ALA A N 1
ATOM 627 C CA . ALA A 1 84 ? -35.223 21.006 36.193 1.00 84.19 84 ALA A CA 1
ATOM 628 C C . ALA A 1 84 ? -34.229 21.163 37.352 1.00 84.19 84 ALA A C 1
ATOM 630 O O . ALA A 1 84 ? -33.103 20.664 37.269 1.00 84.19 84 ALA A O 1
ATOM 631 N N . GLN A 1 85 ? -34.664 21.767 38.461 1.00 87.69 85 GLN A N 1
ATOM 632 C CA . GLN A 1 85 ? -33.852 21.886 39.672 1.00 87.69 85 GLN A CA 1
ATOM 633 C C . GLN A 1 85 ? -33.549 20.511 40.286 1.00 87.69 85 GLN A C 1
ATOM 635 O O . GLN A 1 85 ? -32.430 20.273 40.741 1.00 87.69 85 GLN A O 1
ATOM 640 N N . PHE A 1 86 ? -34.508 19.579 40.266 1.00 87.25 86 PHE A N 1
ATOM 641 C CA . PHE A 1 86 ? -34.284 18.206 40.728 1.00 87.25 86 PHE A CA 1
ATOM 642 C C . PHE A 1 86 ? -33.192 17.494 39.911 1.00 87.25 86 PHE A C 1
ATOM 644 O O . PHE A 1 86 ? -32.244 16.959 40.486 1.00 87.25 86 PHE A O 1
ATOM 651 N N . ILE A 1 87 ? -33.263 17.562 38.577 1.00 83.94 87 ILE A N 1
ATOM 652 C CA . ILE A 1 87 ? -32.232 17.030 37.668 1.00 83.94 87 ILE A CA 1
ATOM 653 C C . ILE A 1 87 ? -30.872 17.702 37.931 1.00 83.94 87 ILE A C 1
ATOM 655 O O . ILE A 1 87 ? -29.843 17.022 37.941 1.00 83.94 87 ILE A O 1
ATOM 659 N N . GLN A 1 88 ? -30.846 19.015 38.188 1.00 82.75 88 GLN A N 1
ATOM 660 C CA . GLN A 1 88 ? -29.620 19.741 38.534 1.00 82.75 88 GLN A CA 1
ATOM 661 C C . GLN A 1 88 ? -29.012 19.261 39.859 1.00 82.75 88 GLN A C 1
ATOM 663 O O . GLN A 1 88 ? -27.807 19.018 39.914 1.00 82.75 88 GLN A O 1
ATOM 668 N N . ASN A 1 89 ? -29.825 19.083 40.903 1.00 83.62 89 ASN A N 1
ATOM 669 C CA . ASN A 1 89 ? -29.374 18.633 42.223 1.00 83.62 89 ASN A CA 1
ATOM 670 C C . ASN A 1 89 ? -28.833 17.194 42.200 1.00 83.62 89 ASN A C 1
ATOM 672 O O . ASN A 1 89 ? -27.957 16.856 42.992 1.00 83.62 89 ASN A O 1
ATOM 676 N N . LEU A 1 90 ? -29.309 16.363 41.267 1.00 84.50 90 LEU A N 1
ATOM 677 C CA . LEU A 1 90 ? -28.758 15.031 41.001 1.00 84.50 90 LEU A CA 1
ATOM 678 C C . LEU A 1 90 ? -27.473 15.053 40.152 1.00 84.50 90 LEU A C 1
ATOM 680 O O . LEU A 1 90 ? -26.884 14.002 39.911 1.00 84.50 90 LEU A O 1
ATOM 684 N N . GLY A 1 91 ? -27.039 16.223 39.672 1.00 75.00 91 GLY A N 1
ATOM 685 C CA . GLY A 1 91 ? -25.871 16.357 38.798 1.00 75.00 91 GLY A CA 1
ATOM 686 C C . GLY A 1 91 ? -26.113 15.901 37.354 1.00 75.00 91 GLY A C 1
ATOM 687 O O . GLY A 1 91 ? -25.158 15.620 36.636 1.00 75.00 91 GLY A O 1
ATOM 688 N N . LEU A 1 92 ? -27.374 15.826 36.909 1.00 74.38 92 LEU A N 1
ATOM 689 C CA . LEU A 1 92 ? -27.775 15.285 35.599 1.00 74.38 92 LEU A CA 1
ATOM 690 C C . LEU A 1 92 ? -28.112 16.365 34.553 1.00 74.38 92 LEU A C 1
ATOM 692 O O . LEU A 1 92 ? -28.655 16.052 33.495 1.00 74.38 92 LEU A O 1
ATOM 696 N N . SER A 1 93 ? -27.800 17.633 34.844 1.00 70.69 93 SER A N 1
ATOM 697 C CA . SER A 1 93 ? -28.252 18.821 34.096 1.00 70.69 93 SER A CA 1
ATOM 698 C C . SER A 1 93 ? -28.131 18.704 32.570 1.00 70.69 93 SER A C 1
ATOM 700 O O . SER A 1 93 ? -29.122 18.873 31.868 1.00 70.69 93 SER A O 1
ATOM 702 N N . HIS A 1 94 ? -26.945 18.377 32.053 1.00 61.28 94 HIS A N 1
ATOM 703 C CA . HIS A 1 94 ? -26.690 18.248 30.610 1.00 61.28 94 HIS A CA 1
ATOM 704 C C . HIS A 1 94 ? -26.748 16.796 30.104 1.00 61.28 94 HIS A C 1
ATOM 706 O O . HIS A 1 94 ? -26.701 16.560 28.901 1.00 61.28 94 HIS A O 1
ATOM 712 N N . THR A 1 95 ? -26.847 15.821 31.009 1.00 56.41 95 THR A N 1
ATOM 713 C CA . THR A 1 95 ? -26.809 14.378 30.720 1.00 56.41 95 THR A CA 1
ATOM 714 C C . THR A 1 95 ? -28.197 13.786 30.468 1.00 56.41 95 THR A C 1
ATOM 716 O O . THR A 1 95 ? -28.303 12.729 29.857 1.00 56.41 95 THR A O 1
ATOM 719 N N . ALA A 1 96 ? -29.267 14.454 30.914 1.00 55.84 96 ALA A N 1
ATOM 720 C CA . ALA A 1 96 ? -30.638 13.934 30.882 1.00 55.84 96 ALA A CA 1
ATOM 721 C C . ALA A 1 96 ? -31.312 13.914 29.490 1.00 55.84 96 ALA A C 1
ATOM 723 O O . ALA A 1 96 ? -32.428 13.416 29.363 1.00 55.84 96 ALA A O 1
ATOM 724 N N . THR A 1 97 ? -30.674 14.450 28.446 1.00 57.59 97 THR A N 1
ATOM 725 C CA . THR A 1 97 ? -31.257 14.561 27.093 1.00 57.59 97 THR A CA 1
ATOM 726 C C . THR A 1 97 ? -30.818 13.458 26.129 1.00 57.59 97 THR A C 1
ATOM 728 O O . THR A 1 97 ? -31.336 13.386 25.015 1.00 57.59 97 THR A O 1
ATOM 731 N N . LEU A 1 98 ? -29.891 12.585 26.535 1.00 54.88 98 LEU A N 1
ATOM 732 C CA . LEU A 1 98 ? -29.337 11.522 25.696 1.00 54.88 98 LEU A CA 1
ATOM 733 C C . LEU A 1 98 ? -29.171 10.215 26.504 1.00 54.88 98 LEU A C 1
ATOM 735 O O . LEU A 1 98 ? -28.804 10.262 27.677 1.00 54.88 98 LEU A O 1
ATOM 739 N N . PRO A 1 99 ? -29.410 9.034 25.903 1.00 57.22 99 PRO A N 1
ATOM 740 C CA . PRO A 1 99 ? -29.207 7.751 26.577 1.00 57.22 99 PRO A CA 1
ATOM 741 C C . PRO A 1 99 ? -27.728 7.505 26.943 1.00 57.22 99 PRO A C 1
ATOM 743 O O . PRO A 1 99 ? -26.821 7.898 26.206 1.00 57.22 99 PRO A O 1
ATOM 746 N N . LEU A 1 100 ? -27.482 6.827 28.073 1.00 58.22 100 LEU A N 1
ATOM 747 C CA . LEU A 1 100 ? -26.154 6.356 28.501 1.00 58.22 100 LEU A CA 1
ATOM 748 C C . LEU A 1 100 ? -25.797 5.059 27.756 1.00 58.22 100 LEU A C 1
ATOM 750 O O . LEU A 1 100 ? -26.585 4.114 27.754 1.00 58.22 100 LEU A O 1
ATOM 754 N N . GLY A 1 101 ? -24.615 4.983 27.138 1.00 55.12 101 GLY A N 1
ATOM 755 C CA . GLY A 1 101 ? -24.197 3.787 26.395 1.00 55.12 101 GLY A CA 1
ATOM 756 C C . GLY A 1 101 ? -22.916 3.957 25.573 1.00 55.12 101 GLY A C 1
ATOM 757 O O . GLY A 1 101 ? -22.291 5.015 25.581 1.00 55.12 101 GLY A O 1
ATOM 758 N N . THR A 1 102 ? -22.524 2.895 24.859 1.00 51.53 102 THR A N 1
ATOM 759 C CA . THR A 1 102 ? -21.301 2.817 24.029 1.00 51.53 102 THR A CA 1
ATOM 760 C C . THR A 1 102 ? -21.588 2.833 22.521 1.00 51.53 102 THR A C 1
ATOM 762 O O . THR A 1 102 ? -20.797 2.302 21.743 1.00 51.53 102 THR A O 1
ATOM 765 N N . THR A 1 103 ? -22.735 3.364 22.090 1.00 52.28 103 THR A N 1
ATOM 766 C CA . THR A 1 103 ? -23.140 3.368 20.670 1.00 52.28 103 THR A CA 1
ATOM 767 C C . THR A 1 103 ? -23.171 4.787 20.107 1.00 52.28 103 THR A C 1
ATOM 769 O O . THR A 1 103 ? -22.996 5.766 20.827 1.00 52.28 103 THR A O 1
ATOM 772 N N . GLN A 1 104 ? -23.327 4.917 18.790 1.00 42.66 104 GLN A N 1
ATOM 773 C CA . GLN A 1 104 ? -23.424 6.223 18.143 1.00 42.66 104 GLN A CA 1
ATOM 774 C C . GLN A 1 104 ? -24.655 6.978 18.688 1.00 42.66 104 GLN A C 1
ATOM 776 O O . GLN A 1 104 ? -25.735 6.402 18.765 1.00 42.66 104 GLN A O 1
ATOM 781 N N . HIS A 1 105 ? -24.489 8.257 19.055 1.00 50.94 105 HIS A N 1
ATOM 782 C CA . HIS A 1 105 ? -25.513 9.134 19.662 1.00 50.94 105 HIS A CA 1
ATOM 783 C C . HIS A 1 105 ? -25.859 8.900 21.154 1.00 50.94 105 HIS A C 1
ATOM 785 O O . HIS A 1 105 ? -26.908 9.355 21.607 1.00 50.94 105 HIS A O 1
ATOM 791 N N . THR A 1 106 ? -24.980 8.270 21.945 1.00 53.50 106 THR A N 1
ATOM 792 C CA . THR A 1 106 ? -25.108 8.192 23.419 1.00 53.50 106 THR A CA 1
ATOM 793 C C . THR A 1 106 ? -24.108 9.102 24.144 1.00 53.50 106 THR A C 1
ATOM 795 O O . THR A 1 106 ? -23.028 9.382 23.619 1.00 53.50 106 THR A O 1
ATOM 798 N N . VAL A 1 107 ? -24.430 9.552 25.366 1.00 58.22 107 VAL A N 1
ATOM 799 C CA . VAL A 1 107 ? -23.452 10.267 26.213 1.00 58.22 107 VAL A CA 1
ATOM 800 C C . VAL A 1 107 ? -22.429 9.258 26.724 1.00 58.22 107 VAL A C 1
ATOM 802 O O . VAL A 1 107 ? -22.789 8.288 27.395 1.00 58.22 107 VAL A O 1
ATOM 805 N N . MET A 1 108 ? -21.152 9.475 26.409 1.00 59.97 108 MET A N 1
ATOM 806 C CA . MET A 1 108 ? -20.054 8.738 27.036 1.00 59.97 108 MET A CA 1
ATOM 807 C C . MET A 1 108 ? -19.854 9.267 28.461 1.00 59.97 108 MET A C 1
ATOM 809 O O . MET A 1 108 ? -19.828 10.479 28.671 1.00 59.97 108 MET A O 1
ATOM 813 N N . ARG A 1 109 ? -19.696 8.380 29.451 1.00 59.22 109 ARG A N 1
ATOM 814 C CA . ARG A 1 109 ? -19.273 8.785 30.800 1.00 59.22 109 ARG A CA 1
ATOM 815 C C . ARG A 1 109 ? -17.876 9.402 30.673 1.00 59.22 109 ARG A C 1
ATOM 817 O O . ARG A 1 109 ? -16.970 8.726 30.200 1.00 59.22 109 ARG A O 1
ATOM 824 N N . GLY A 1 110 ? -17.717 10.670 31.058 1.00 53.81 110 GLY A N 1
ATOM 825 C CA . GLY A 1 110 ? -16.461 11.424 30.910 1.00 53.81 110 GLY A CA 1
ATOM 826 C C . GLY A 1 110 ? -15.241 10.779 31.583 1.00 53.81 110 GLY A C 1
ATOM 827 O O . GLY A 1 110 ? -14.119 11.060 31.184 1.00 53.81 110 GLY A O 1
ATOM 828 N N . ASP A 1 111 ? -15.472 9.861 32.526 1.00 56.59 111 ASP A N 1
ATOM 829 C CA . ASP A 1 111 ? -14.442 9.135 33.280 1.00 56.59 111 ASP A CA 1
ATOM 830 C C . ASP A 1 111 ? -14.250 7.686 32.787 1.00 56.59 111 ASP A C 1
ATOM 832 O O . ASP A 1 111 ? -13.676 6.858 33.495 1.00 56.59 111 ASP A O 1
ATOM 836 N N . ASP A 1 112 ? -14.790 7.323 31.616 1.00 66.62 112 ASP A N 1
ATOM 837 C CA . ASP A 1 112 ? -14.549 5.997 31.042 1.00 66.62 112 ASP A CA 1
ATOM 838 C C . ASP A 1 112 ? -13.056 5.843 30.739 1.00 66.62 112 ASP A C 1
ATOM 840 O O . ASP A 1 112 ? -12.477 6.575 29.932 1.00 66.62 112 ASP A O 1
ATOM 844 N N . GLU A 1 113 ? -12.444 4.860 31.392 1.00 66.25 113 GLU A N 1
ATOM 845 C CA . GLU A 1 113 ? -11.011 4.600 31.333 1.00 66.25 113 GLU A CA 1
ATOM 846 C C . GLU A 1 113 ? -10.510 4.448 29.888 1.00 66.25 113 GLU A C 1
ATOM 848 O O . GLU A 1 113 ? -9.430 4.929 29.557 1.00 66.25 113 GLU A O 1
ATOM 853 N N . ARG A 1 114 ? -11.320 3.883 28.982 1.00 69.56 114 ARG A N 1
ATOM 854 C CA . ARG A 1 114 ? -10.943 3.695 27.570 1.00 69.56 114 ARG A CA 1
ATOM 855 C C . ARG A 1 114 ? -10.879 5.020 26.811 1.00 69.56 114 ARG A C 1
ATOM 857 O O . ARG A 1 114 ? -10.069 5.168 25.897 1.00 69.56 114 ARG A O 1
ATOM 864 N N . VAL A 1 115 ? -11.736 5.978 27.166 1.00 67.75 115 VAL A N 1
ATOM 865 C CA . VAL A 1 115 ? -11.783 7.310 26.540 1.00 67.75 115 VAL A CA 1
ATOM 866 C C . VAL A 1 115 ? -10.636 8.172 27.052 1.00 67.75 115 VAL A C 1
ATOM 868 O O . VAL A 1 115 ? -9.952 8.797 26.241 1.00 67.75 115 VAL A O 1
ATOM 871 N N . VAL A 1 116 ? -10.383 8.145 28.364 1.00 69.75 116 VAL A N 1
ATOM 872 C CA . VAL A 1 116 ? -9.249 8.842 28.993 1.00 69.75 116 VAL A CA 1
ATOM 873 C C . VAL A 1 116 ? -7.930 8.308 28.438 1.00 69.75 116 VAL A C 1
ATOM 875 O O . VAL A 1 116 ? -7.141 9.083 27.908 1.00 69.75 116 VAL A O 1
ATOM 878 N N . GLN A 1 117 ? -7.745 6.983 28.410 1.00 78.50 117 GLN A N 1
ATOM 879 C CA . GLN A 1 117 ? -6.550 6.353 27.839 1.00 78.50 117 GLN A CA 1
ATOM 880 C C . GLN A 1 117 ? -6.345 6.709 26.362 1.00 78.50 117 GLN A C 1
ATOM 882 O O . GLN A 1 117 ? -5.221 6.972 25.944 1.00 78.50 117 GLN A O 1
ATOM 887 N N . CYS A 1 118 ? -7.412 6.743 25.557 1.00 78.44 118 CYS A N 1
ATOM 888 C CA . CYS A 1 118 ? -7.316 7.130 24.150 1.00 78.44 118 CYS A CA 1
ATOM 889 C C . CYS A 1 118 ? -6.963 8.617 23.986 1.00 78.44 118 CYS A C 1
ATOM 891 O O . CYS A 1 118 ? -6.125 8.958 23.151 1.00 78.44 118 CYS A O 1
ATOM 893 N N . HIS A 1 119 ? -7.570 9.511 24.774 1.00 76.62 119 HIS A N 1
ATOM 894 C CA . HIS A 1 119 ? -7.257 10.939 24.729 1.00 76.62 119 HIS A CA 1
ATOM 895 C C . HIS A 1 119 ? -5.815 11.205 25.170 1.00 76.62 119 HIS A C 1
ATOM 897 O O . HIS A 1 119 ? -5.071 11.864 24.444 1.00 76.62 119 HIS A O 1
ATOM 903 N N . ASP A 1 120 ? -5.401 10.621 26.291 1.00 80.75 120 ASP A N 1
ATOM 904 C CA . ASP A 1 120 ? -4.040 10.725 26.811 1.00 80.75 120 ASP A CA 1
ATOM 905 C C . ASP A 1 120 ? -3.031 10.153 25.820 1.00 80.75 120 ASP A C 1
ATOM 907 O O . ASP A 1 120 ? -2.021 10.795 25.533 1.00 80.75 120 ASP A O 1
ATOM 911 N N . TRP A 1 121 ? -3.324 9.000 25.210 1.00 83.31 121 TRP A N 1
ATOM 912 C CA . TRP A 1 121 ? -2.492 8.441 24.147 1.00 83.31 121 TRP A CA 1
ATOM 913 C C . TRP A 1 121 ? -2.358 9.416 22.970 1.00 83.31 121 TRP A C 1
ATOM 915 O O . TRP A 1 121 ? -1.242 9.698 22.552 1.00 83.31 121 TRP A O 1
ATOM 925 N N . LYS A 1 122 ? -3.451 10.017 22.476 1.00 80.44 122 LYS A N 1
ATOM 926 C CA . LYS A 1 122 ? -3.387 10.994 21.367 1.00 80.44 122 LYS A CA 1
ATOM 927 C C . LYS A 1 122 ? -2.562 12.240 21.703 1.00 80.44 122 LYS A C 1
ATOM 929 O O . LYS A 1 122 ? -1.963 12.810 20.797 1.00 80.44 122 LYS A O 1
ATOM 934 N N . GLN A 1 123 ? -2.553 12.674 22.962 1.00 80.88 123 GLN A N 1
ATOM 935 C CA . GLN A 1 123 ? -1.799 13.854 23.405 1.00 80.88 123 GLN A CA 1
ATOM 936 C C . GLN A 1 123 ? -0.327 13.544 23.699 1.00 80.88 123 GLN A C 1
ATOM 938 O O . GLN A 1 123 ? 0.532 14.414 23.562 1.00 80.88 123 GLN A O 1
ATOM 943 N N . THR A 1 124 ? -0.033 12.320 24.137 1.00 82.38 124 THR A N 1
ATOM 944 C CA . THR A 1 124 ? 1.307 11.930 24.595 1.00 82.38 124 THR A CA 1
ATOM 945 C C . THR A 1 124 ? 2.112 11.165 23.559 1.00 82.38 124 THR A C 1
ATOM 947 O O . THR A 1 124 ? 3.342 11.188 23.653 1.00 82.38 124 THR A O 1
ATOM 950 N N . VAL A 1 125 ? 1.457 10.540 22.573 1.00 81.38 125 VAL A N 1
ATOM 951 C CA . VAL A 1 125 ? 2.129 9.754 21.539 1.00 81.38 125 VAL A CA 1
ATOM 952 C C . VAL A 1 125 ? 3.114 10.624 20.767 1.00 81.38 125 VAL A C 1
ATOM 954 O O . VAL A 1 125 ? 2.780 11.678 20.218 1.00 81.38 125 VAL A O 1
ATOM 957 N N . LYS A 1 126 ? 4.366 10.180 20.721 1.00 74.12 126 LYS A N 1
ATOM 958 C CA . LYS A 1 126 ? 5.434 10.850 19.971 1.00 74.12 126 LYS A CA 1
ATOM 959 C C . LYS A 1 126 ? 5.654 10.145 18.640 1.00 74.12 126 LYS A C 1
ATOM 961 O O . LYS A 1 126 ? 5.509 8.934 18.541 1.00 74.12 126 LYS A O 1
ATOM 966 N N . ALA A 1 127 ? 6.125 10.873 17.628 1.00 61.12 127 ALA A N 1
ATOM 967 C CA . ALA A 1 127 ? 6.473 10.278 16.333 1.00 61.12 127 ALA A CA 1
ATOM 968 C C . ALA A 1 127 ? 7.481 9.115 16.457 1.00 61.12 127 ALA A C 1
ATOM 970 O O . ALA A 1 127 ? 7.379 8.146 15.725 1.00 61.12 127 ALA A O 1
ATOM 971 N N . LYS A 1 128 ? 8.400 9.161 17.436 1.00 62.81 128 LYS A N 1
ATOM 972 C CA . LYS A 1 128 ? 9.330 8.055 17.732 1.00 62.81 128 LYS A CA 1
ATOM 973 C C . LYS A 1 128 ? 8.645 6.776 18.245 1.00 62.81 128 LYS A C 1
ATOM 975 O O . LYS A 1 128 ? 9.239 5.715 18.175 1.00 62.81 128 LYS A O 1
ATOM 980 N N . GLU A 1 129 ? 7.457 6.903 18.838 1.00 66.00 129 GLU A N 1
ATOM 981 C CA . GLU A 1 129 ? 6.642 5.790 19.354 1.00 66.00 129 GLU A CA 1
ATOM 982 C C . GLU A 1 129 ? 5.728 5.231 18.255 1.00 66.00 129 GLU A C 1
ATOM 984 O O . GLU A 1 129 ? 5.247 4.104 18.344 1.00 66.00 129 GLU A O 1
ATOM 989 N N . LEU A 1 130 ? 5.526 6.008 17.188 1.00 67.69 130 LEU A N 1
ATOM 990 C CA . LEU A 1 130 ? 4.934 5.582 15.932 1.00 67.69 130 LEU A CA 1
ATOM 991 C C . LEU A 1 130 ? 6.074 5.136 15.010 1.00 67.69 130 LEU A C 1
ATOM 993 O O . LEU A 1 130 ? 6.439 5.840 14.074 1.00 67.69 130 LEU A O 1
ATOM 997 N N . GLU A 1 131 ? 6.648 3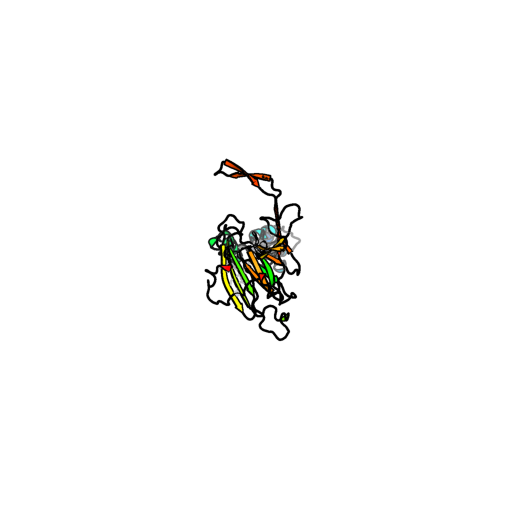.959 15.267 1.00 57.56 131 GLU A N 1
ATOM 998 C CA . GLU A 1 131 ? 7.665 3.310 14.413 1.00 57.56 131 GLU A CA 1
ATOM 999 C C . GLU A 1 131 ? 7.083 2.841 13.054 1.00 57.56 131 GLU A C 1
ATOM 1001 O O . GLU A 1 131 ? 7.350 1.745 12.562 1.00 57.56 131 GLU A O 1
ATOM 1006 N N . GLY A 1 132 ? 6.207 3.643 12.450 1.00 62.47 132 GLY A N 1
ATOM 1007 C CA . GLY A 1 132 ? 5.544 3.339 11.196 1.00 62.47 132 GLY A CA 1
ATOM 1008 C C . GLY A 1 132 ? 6.398 3.773 10.019 1.00 62.47 132 GLY A C 1
ATOM 1009 O O . GLY A 1 132 ? 6.318 4.920 9.588 1.00 62.47 132 GLY A O 1
ATOM 1010 N N . GLU A 1 133 ? 7.164 2.850 9.445 1.00 69.88 133 GLU A N 1
ATOM 1011 C CA . GLU A 1 133 ? 7.611 3.026 8.067 1.00 69.88 133 GLU A CA 1
ATOM 1012 C C . GLU A 1 133 ? 6.386 2.906 7.140 1.00 69.88 133 GLU A C 1
ATOM 1014 O O . GLU A 1 133 ? 5.629 1.930 7.246 1.00 69.88 133 GLU A O 1
ATOM 1019 N N . PRO A 1 134 ? 6.139 3.875 6.241 1.00 73.56 134 PRO A N 1
ATOM 1020 C CA . PRO A 1 134 ? 4.992 3.806 5.350 1.00 73.56 134 PRO A CA 1
ATOM 1021 C C . PRO A 1 134 ? 5.109 2.580 4.438 1.00 73.56 134 PRO A C 1
ATOM 1023 O O . PRO A 1 134 ? 6.039 2.466 3.649 1.00 73.56 134 PRO A O 1
ATOM 1026 N N . ARG A 1 135 ? 4.149 1.652 4.531 1.00 86.56 135 ARG A N 1
ATOM 1027 C CA . ARG A 1 135 ? 4.111 0.428 3.720 1.00 86.56 135 ARG A CA 1
ATOM 1028 C C . ARG A 1 135 ? 2.903 0.441 2.795 1.00 86.56 135 ARG A C 1
ATOM 1030 O O . ARG A 1 135 ? 1.766 0.305 3.240 1.00 86.56 135 ARG A O 1
ATOM 1037 N N . TYR A 1 136 ? 3.159 0.530 1.496 1.00 89.12 136 TYR A N 1
ATOM 1038 C CA . TYR A 1 136 ? 2.128 0.476 0.461 1.00 89.12 136 TYR A CA 1
ATOM 1039 C C . TYR A 1 136 ? 2.173 -0.884 -0.225 1.00 89.12 136 TYR A C 1
ATOM 1041 O O . TYR A 1 136 ? 3.256 -1.355 -0.551 1.00 89.12 136 TYR A O 1
ATOM 1049 N N . THR A 1 137 ? 1.019 -1.519 -0.446 1.00 93.38 137 THR A N 1
ATOM 1050 C CA . THR A 1 137 ? 0.926 -2.763 -1.228 1.00 93.38 137 THR A CA 1
ATOM 1051 C C . THR A 1 137 ? 0.010 -2.554 -2.425 1.00 93.38 137 THR A C 1
ATOM 1053 O O . THR A 1 137 ? -1.135 -2.144 -2.262 1.00 93.38 137 THR A O 1
ATOM 1056 N N . THR A 1 138 ? 0.521 -2.846 -3.619 1.00 95.25 138 THR A N 1
ATOM 1057 C CA . THR A 1 138 ? -0.207 -2.771 -4.890 1.00 95.25 138 THR A CA 1
ATOM 1058 C C . THR A 1 138 ? -0.267 -4.155 -5.522 1.00 95.25 138 THR A C 1
ATOM 1060 O O . THR A 1 138 ? 0.730 -4.876 -5.538 1.00 95.25 138 THR A O 1
ATOM 1063 N N . THR A 1 139 ? -1.429 -4.524 -6.056 1.00 97.88 139 THR A N 1
ATOM 1064 C CA . THR A 1 139 ? -1.600 -5.773 -6.808 1.00 97.88 139 THR A CA 1
ATOM 1065 C C . THR A 1 139 ? -1.358 -5.509 -8.289 1.00 97.88 139 THR A C 1
ATOM 1067 O O . THR A 1 139 ? -1.977 -4.617 -8.866 1.00 97.88 139 THR A O 1
ATOM 1070 N N . ILE A 1 140 ? -0.476 -6.296 -8.902 1.00 98.12 140 ILE A N 1
ATOM 1071 C CA . ILE A 1 140 ? -0.281 -6.352 -10.351 1.00 98.12 140 ILE A CA 1
ATOM 1072 C C . ILE A 1 140 ? -0.940 -7.640 -10.834 1.00 98.12 140 ILE A C 1
ATOM 1074 O O . ILE A 1 140 ? -0.402 -8.735 -10.664 1.00 98.12 140 ILE A O 1
ATOM 1078 N N . ASP A 1 141 ? -2.129 -7.506 -11.409 1.00 98.12 141 ASP A N 1
ATOM 1079 C CA . ASP A 1 141 ? -2.859 -8.622 -11.996 1.00 98.12 141 ASP A CA 1
ATOM 1080 C C . ASP A 1 141 ? -2.467 -8.760 -13.470 1.00 98.12 141 ASP A C 1
ATOM 1082 O O . ASP A 1 141 ? -2.800 -7.894 -14.282 1.00 98.12 141 ASP A O 1
ATOM 1086 N N . LEU A 1 142 ? -1.769 -9.845 -13.822 1.00 98.44 142 LEU A N 1
ATOM 1087 C CA . LEU A 1 142 ? -1.488 -10.253 -15.206 1.00 98.44 142 LEU A CA 1
ATOM 1088 C C . LEU A 1 142 ? -2.231 -11.546 -15.578 1.00 98.44 142 LEU A C 1
ATOM 1090 O O . LEU A 1 142 ? -1.894 -12.197 -16.565 1.00 98.44 142 LEU A O 1
ATOM 1094 N N . THR A 1 143 ? -3.238 -11.952 -14.804 1.00 97.94 143 THR A N 1
ATOM 1095 C CA . THR A 1 143 ? -4.020 -13.161 -15.089 1.00 97.94 143 THR A CA 1
ATOM 1096 C C . THR A 1 143 ? -4.845 -13.014 -16.365 1.00 97.94 143 THR A C 1
ATOM 1098 O O . THR A 1 143 ? -5.196 -11.905 -16.777 1.00 97.94 143 THR A O 1
ATOM 1101 N N . GLY A 1 144 ? -5.084 -14.134 -17.052 1.00 96.56 144 GLY A N 1
ATOM 1102 C CA . GLY A 1 144 ? -5.704 -14.165 -18.383 1.00 96.56 144 GLY A CA 1
ATOM 1103 C C . GLY A 1 144 ? -4.783 -13.748 -19.538 1.00 96.56 144 GLY A C 1
ATOM 1104 O O . GLY A 1 144 ? -5.169 -13.895 -20.692 1.00 96.56 144 GLY A O 1
ATOM 1105 N N . LEU A 1 145 ? -3.573 -13.256 -19.251 1.00 97.81 145 LEU A N 1
ATOM 1106 C CA . LEU A 1 145 ? -2.552 -12.964 -20.258 1.00 97.81 145 LEU A CA 1
ATOM 1107 C C . LEU A 1 145 ? -1.684 -14.194 -20.552 1.00 97.81 145 LEU A C 1
ATOM 1109 O O . LEU A 1 145 ? -1.655 -15.146 -19.771 1.00 97.81 145 LEU A O 1
ATOM 1113 N N . SER A 1 146 ? -0.951 -14.164 -21.668 1.00 97.25 146 SER A N 1
ATOM 1114 C CA . SER A 1 146 ? -0.110 -15.289 -22.091 1.00 97.25 146 SER A CA 1
ATOM 1115 C C . SER A 1 146 ? 0.996 -15.590 -21.079 1.00 97.25 146 SER A C 1
ATOM 1117 O O . SER A 1 146 ? 1.779 -14.709 -20.718 1.00 97.25 146 SER A O 1
ATOM 1119 N N . THR A 1 147 ? 1.119 -16.856 -20.675 1.00 96.81 147 THR A N 1
ATOM 1120 C CA . THR A 1 147 ? 2.213 -17.315 -19.809 1.00 96.81 147 THR A CA 1
ATOM 1121 C C . THR A 1 147 ? 3.565 -17.340 -20.503 1.00 96.81 147 THR A C 1
ATOM 1123 O O . THR A 1 147 ? 4.583 -17.392 -19.817 1.00 96.81 147 THR A O 1
ATOM 1126 N N . GLU A 1 148 ? 3.597 -17.265 -21.833 1.00 96.88 148 GLU A N 1
ATOM 1127 C CA . GLU A 1 148 ? 4.821 -17.272 -22.648 1.00 96.88 148 GLU A CA 1
ATOM 1128 C C . GLU A 1 148 ? 5.332 -15.860 -22.953 1.00 96.88 148 GLU A C 1
ATOM 1130 O O . GLU A 1 148 ? 6.226 -15.662 -23.778 1.00 96.88 148 GLU A O 1
ATOM 1135 N N . ARG A 1 149 ? 4.760 -14.852 -22.288 1.00 97.75 149 ARG A N 1
ATOM 1136 C CA . ARG A 1 149 ? 5.159 -13.453 -22.408 1.00 97.75 149 ARG A CA 1
ATOM 1137 C C . ARG A 1 149 ? 5.484 -12.856 -21.053 1.00 97.75 149 ARG A C 1
ATOM 1139 O O . ARG A 1 149 ? 4.970 -13.287 -20.021 1.00 97.75 149 ARG A O 1
ATOM 1146 N N . TYR A 1 150 ? 6.336 -11.840 -21.072 1.00 98.50 150 TYR A N 1
ATOM 1147 C CA . TYR A 1 150 ? 6.616 -11.010 -19.916 1.00 98.50 150 TYR A CA 1
ATOM 1148 C C . TYR A 1 150 ? 6.170 -9.574 -20.180 1.00 98.50 150 TYR A C 1
ATOM 1150 O O . TYR A 1 150 ? 6.520 -8.991 -21.204 1.00 98.50 150 TYR A O 1
ATOM 1158 N N . TYR A 1 151 ? 5.425 -9.015 -19.233 1.00 98.69 151 TYR A N 1
ATOM 1159 C CA . TYR A 1 151 ? 4.765 -7.720 -19.312 1.00 98.69 151 TYR A CA 1
ATOM 1160 C C . TYR A 1 151 ? 5.520 -6.667 -18.493 1.00 98.69 151 TYR A C 1
ATOM 1162 O O . TYR A 1 151 ? 6.082 -6.994 -17.442 1.00 98.69 151 TYR A O 1
ATOM 1170 N N . PRO A 1 152 ? 5.559 -5.412 -18.967 1.00 98.38 152 PRO A N 1
ATOM 1171 C CA . PRO A 1 152 ? 6.349 -4.353 -18.356 1.00 98.38 152 PRO A CA 1
ATOM 1172 C C . PRO A 1 152 ? 5.760 -3.882 -17.023 1.00 98.38 152 PRO A C 1
ATOM 1174 O O . PRO A 1 152 ? 4.564 -3.608 -16.915 1.00 98.38 152 PRO A O 1
ATOM 1177 N N . VAL A 1 153 ? 6.640 -3.714 -16.036 1.00 98.31 153 VAL A N 1
ATOM 1178 C CA . VAL A 1 153 ? 6.369 -3.088 -14.737 1.00 98.31 153 VAL A CA 1
ATOM 1179 C C . VAL A 1 153 ? 7.471 -2.074 -14.451 1.00 98.31 153 VAL A C 1
ATOM 1181 O O . VAL A 1 153 ? 8.655 -2.412 -14.511 1.00 98.31 153 VAL A O 1
ATOM 1184 N N . TRP A 1 154 ? 7.096 -0.842 -14.124 1.00 97.56 154 TRP A N 1
ATOM 1185 C CA . TRP A 1 154 ? 8.021 0.266 -13.901 1.00 97.56 154 TRP A CA 1
ATOM 1186 C C . TRP A 1 154 ? 7.732 1.012 -12.614 1.00 97.56 154 TRP A C 1
ATOM 1188 O O . TRP A 1 154 ? 6.595 1.074 -12.152 1.00 97.56 154 TRP A O 1
ATOM 1198 N N . TRP A 1 155 ? 8.766 1.615 -12.041 1.00 96.19 155 TRP A N 1
ATOM 1199 C CA . TRP A 1 155 ? 8.631 2.467 -10.874 1.00 96.19 155 TRP A CA 1
ATOM 1200 C C . TRP A 1 155 ? 9.671 3.582 -10.830 1.00 96.19 155 TRP A C 1
ATOM 1202 O O . TRP A 1 155 ? 10.674 3.568 -11.547 1.00 96.19 155 TRP A O 1
ATOM 1212 N N . ARG A 1 156 ? 9.428 4.561 -9.957 1.00 93.31 156 ARG A N 1
ATOM 1213 C CA . ARG A 1 156 ? 10.384 5.621 -9.620 1.00 93.31 156 ARG A CA 1
ATOM 1214 C C . ARG A 1 156 ? 10.710 5.567 -8.140 1.00 93.31 156 ARG A C 1
ATOM 1216 O O . ARG A 1 156 ? 9.820 5.798 -7.319 1.00 93.31 156 ARG A O 1
ATOM 1223 N N . PHE A 1 157 ? 11.975 5.334 -7.804 1.00 91.81 157 PHE A N 1
ATOM 1224 C CA . PHE A 1 157 ? 12.421 5.583 -6.440 1.00 91.81 157 PHE A CA 1
ATOM 1225 C C . PHE A 1 157 ? 12.302 7.087 -6.129 1.00 91.81 157 PHE A C 1
ATOM 1227 O O . PHE A 1 157 ? 12.556 7.922 -7.005 1.00 91.81 157 PHE A O 1
ATOM 1234 N N . PRO A 1 158 ? 11.826 7.458 -4.930 1.00 90.25 158 PRO A N 1
ATOM 1235 C CA . PRO A 1 158 ? 11.887 8.835 -4.460 1.00 90.25 158 PRO A CA 1
ATOM 1236 C C . PRO A 1 158 ? 13.331 9.367 -4.381 1.00 90.25 158 PRO A C 1
ATOM 1238 O O . PRO A 1 158 ? 14.262 8.566 -4.248 1.00 90.25 158 PRO A O 1
ATOM 1241 N N . PRO A 1 159 ? 13.515 10.701 -4.403 1.00 86.75 159 PRO A N 1
ATOM 1242 C CA . PRO A 1 159 ? 14.752 11.339 -3.944 1.00 86.75 159 PRO A CA 1
ATOM 1243 C C . PRO A 1 159 ? 15.100 10.911 -2.509 1.00 86.75 159 PRO A C 1
ATOM 1245 O O . PRO A 1 159 ? 14.232 10.416 -1.782 1.00 86.75 159 PRO A O 1
ATOM 1248 N N . ASN A 1 160 ? 16.340 11.110 -2.064 1.00 79.69 160 ASN A N 1
ATOM 1249 C CA . ASN A 1 160 ? 16.837 10.593 -0.782 1.00 79.69 160 ASN A CA 1
ATOM 1250 C C . ASN A 1 160 ? 16.383 11.413 0.449 1.00 79.69 160 ASN A C 1
ATOM 1252 O O . ASN A 1 160 ? 17.028 11.396 1.498 1.00 79.69 160 ASN A O 1
ATOM 1256 N N . GLU A 1 161 ? 15.232 12.081 0.362 1.00 71.81 161 GLU A N 1
ATOM 1257 C CA . GLU A 1 161 ? 14.566 12.791 1.457 1.00 71.81 161 GLU A CA 1
ATOM 1258 C C . GLU A 1 161 ? 13.818 11.790 2.364 1.00 71.81 161 GLU A C 1
ATOM 1260 O O . GLU A 1 161 ? 12.595 11.687 2.328 1.00 71.81 161 GLU A O 1
ATOM 1265 N N . GLY A 1 162 ? 14.549 10.986 3.144 1.00 61.66 162 GLY A N 1
ATOM 1266 C CA . GLY A 1 162 ? 13.934 10.022 4.079 1.00 61.66 162 GLY A CA 1
ATOM 1267 C C . GLY A 1 162 ? 14.708 8.729 4.354 1.00 61.66 162 GLY A C 1
ATOM 1268 O O . GLY A 1 162 ? 14.274 7.955 5.200 1.00 61.66 162 GLY A O 1
ATOM 1269 N N . ALA A 1 163 ? 15.866 8.543 3.707 1.00 62.53 163 ALA A N 1
ATOM 1270 C CA . ALA A 1 163 ? 16.708 7.338 3.731 1.00 62.53 163 ALA A CA 1
ATOM 1271 C C . ALA A 1 163 ? 16.075 6.072 3.099 1.00 62.53 163 ALA A C 1
ATOM 1273 O O . ALA A 1 163 ? 14.875 5.840 3.163 1.00 62.53 163 ALA A O 1
ATOM 1274 N N . ASN A 1 164 ? 16.931 5.263 2.462 1.00 75.25 164 ASN A N 1
ATOM 1275 C CA . ASN A 1 164 ? 16.728 3.889 1.969 1.00 75.25 164 ASN A CA 1
ATOM 1276 C C . ASN A 1 164 ? 15.324 3.518 1.459 1.00 75.25 164 ASN A C 1
ATOM 1278 O O . ASN A 1 164 ? 14.574 2.801 2.121 1.00 75.25 164 ASN A O 1
ATOM 1282 N N . ASN A 1 165 ? 15.001 3.909 0.222 1.00 88.81 165 ASN A N 1
ATOM 1283 C CA . ASN A 1 165 ? 13.776 3.430 -0.407 1.00 88.81 165 ASN A CA 1
ATOM 1284 C C . ASN A 1 165 ? 13.906 1.955 -0.806 1.00 88.81 165 ASN A C 1
ATOM 1286 O O . ASN A 1 165 ? 14.905 1.535 -1.397 1.00 88.81 165 ASN A O 1
ATOM 1290 N N . TRP A 1 166 ? 12.855 1.176 -0.557 1.00 92.25 166 TRP A N 1
ATOM 1291 C CA . TRP A 1 166 ? 12.817 -0.236 -0.923 1.00 92.25 166 TRP A CA 1
ATOM 1292 C C . TRP A 1 166 ? 11.507 -0.624 -1.600 1.00 92.25 166 TRP A C 1
ATOM 1294 O O . TRP A 1 166 ? 10.453 -0.005 -1.425 1.00 92.25 166 TRP A O 1
ATOM 1304 N N . LEU A 1 167 ? 11.592 -1.686 -2.397 1.00 94.69 167 LEU A N 1
ATOM 1305 C CA . LEU A 1 167 ? 10.469 -2.291 -3.101 1.00 94.69 167 LEU A CA 1
ATOM 1306 C C . LEU A 1 167 ? 10.635 -3.811 -3.107 1.00 94.69 167 LEU A C 1
ATOM 1308 O O . LEU A 1 167 ? 11.710 -4.331 -3.389 1.00 94.69 167 LEU A O 1
ATOM 1312 N N . THR A 1 168 ? 9.564 -4.538 -2.810 1.00 96.75 168 THR A N 1
ATOM 1313 C CA . THR A 1 168 ? 9.514 -5.999 -2.859 1.00 96.75 168 THR A CA 1
ATOM 1314 C C . THR A 1 168 ? 8.438 -6.451 -3.833 1.00 96.75 168 THR A C 1
ATOM 1316 O O . THR A 1 168 ? 7.274 -6.114 -3.641 1.00 96.75 168 THR A O 1
ATOM 1319 N N . ILE A 1 169 ? 8.804 -7.254 -4.834 1.00 97.88 169 ILE A N 1
ATOM 1320 C CA . ILE A 1 169 ? 7.856 -7.954 -5.713 1.00 97.88 169 ILE A CA 1
ATOM 1321 C C . ILE A 1 169 ? 7.777 -9.399 -5.244 1.00 97.88 169 ILE A C 1
ATOM 1323 O O . ILE A 1 169 ? 8.795 -10.094 -5.198 1.00 97.88 169 ILE A O 1
ATOM 1327 N N . HIS A 1 170 ? 6.587 -9.868 -4.890 1.00 97.75 170 HIS A N 1
ATOM 1328 C CA . HIS A 1 170 ? 6.422 -11.208 -4.345 1.00 97.75 170 HIS A CA 1
ATOM 1329 C C . HIS A 1 170 ? 5.120 -11.875 -4.771 1.00 97.75 170 HIS A C 1
ATOM 1331 O O . HIS A 1 170 ? 4.150 -11.220 -5.155 1.00 97.75 170 HIS A O 1
ATOM 1337 N N . ARG A 1 171 ? 5.129 -13.209 -4.729 1.00 97.56 171 ARG A N 1
ATOM 1338 C CA . ARG A 1 171 ? 3.930 -14.050 -4.816 1.00 97.56 171 ARG A CA 1
ATOM 1339 C C . ARG A 1 171 ? 4.193 -15.424 -4.207 1.00 97.56 171 ARG A C 1
ATOM 1341 O O . ARG A 1 171 ? 5.311 -15.942 -4.285 1.00 97.56 171 ARG A O 1
ATOM 1348 N N . SER A 1 172 ? 3.147 -16.038 -3.656 1.00 97.25 172 SER A N 1
ATOM 1349 C CA . SER A 1 172 ? 3.187 -17.447 -3.258 1.00 97.25 172 SER A CA 1
ATOM 1350 C C . SER A 1 172 ? 3.110 -18.349 -4.489 1.00 97.25 172 SER A C 1
ATOM 1352 O O . SER A 1 172 ? 2.472 -18.012 -5.486 1.00 97.25 172 SER A O 1
ATOM 1354 N N . TYR A 1 173 ? 3.719 -19.535 -4.413 1.00 95.81 173 TYR A N 1
ATOM 1355 C CA . TYR A 1 173 ? 3.725 -20.488 -5.523 1.00 95.81 173 TYR A CA 1
ATOM 1356 C C . TYR A 1 173 ? 2.334 -21.003 -5.912 1.00 95.81 173 TYR A C 1
ATOM 1358 O O . TYR A 1 173 ? 2.171 -21.499 -7.026 1.00 95.81 173 TYR A O 1
ATOM 1366 N N . ALA A 1 174 ? 1.361 -20.908 -5.002 1.00 96.44 174 ALA A N 1
ATOM 1367 C CA . ALA A 1 174 ? -0.001 -21.408 -5.172 1.00 96.44 174 ALA A CA 1
ATOM 1368 C C . ALA A 1 174 ? -1.017 -20.320 -5.567 1.00 96.44 174 ALA A C 1
ATOM 1370 O O . ALA A 1 174 ? -2.177 -20.644 -5.816 1.00 96.44 174 ALA A O 1
ATOM 1371 N N . THR A 1 175 ? -0.617 -19.044 -5.603 1.00 97.31 175 THR A N 1
ATOM 1372 C CA . THR A 1 175 ? -1.504 -17.943 -6.009 1.00 97.31 175 THR A CA 1
ATOM 1373 C C . THR A 1 175 ? -1.981 -18.159 -7.448 1.00 97.31 175 THR A C 1
ATOM 1375 O O . THR A 1 175 ? -1.157 -18.466 -8.309 1.00 97.31 175 THR A O 1
ATOM 1378 N N . ASP A 1 176 ? -3.284 -17.975 -7.698 1.00 97.25 176 ASP A N 1
ATOM 1379 C CA . ASP A 1 176 ? -3.979 -18.181 -8.983 1.00 97.25 176 ASP A CA 1
ATOM 1380 C C . ASP A 1 176 ? -4.176 -19.649 -9.413 1.00 97.25 176 ASP A C 1
ATOM 1382 O O . ASP A 1 176 ? -4.497 -19.915 -10.573 1.00 97.25 176 ASP A O 1
ATOM 1386 N N . ARG A 1 177 ? -3.991 -20.632 -8.518 1.00 95.06 177 ARG A N 1
ATOM 1387 C CA . ARG A 1 177 ? -4.120 -22.066 -8.866 1.00 95.06 177 ARG A CA 1
ATOM 1388 C C . ARG A 1 177 ? -5.498 -22.441 -9.401 1.00 95.06 177 ARG A C 1
ATOM 1390 O O . ARG A 1 177 ? -5.611 -23.320 -10.245 1.00 95.06 177 ARG A O 1
ATOM 1397 N N . GLU A 1 178 ? -6.526 -21.763 -8.916 1.00 95.00 178 GLU A N 1
ATOM 1398 C CA . GLU A 1 178 ? -7.920 -21.922 -9.315 1.00 95.00 178 GLU A CA 1
ATOM 1399 C C . GLU A 1 178 ? -8.204 -21.393 -10.726 1.00 95.00 178 GLU A C 1
ATOM 1401 O O . GLU A 1 178 ? -9.218 -21.749 -11.318 1.00 95.00 178 GLU A O 1
ATOM 1406 N N . LYS A 1 179 ? -7.305 -20.565 -11.273 1.00 95.56 179 LYS A N 1
ATOM 1407 C CA . LYS A 1 179 ? -7.406 -20.004 -12.627 1.00 95.56 179 LYS A CA 1
ATOM 1408 C C . LYS A 1 179 ? -6.693 -20.861 -13.675 1.00 95.56 179 LYS A C 1
ATOM 1410 O O . LYS A 1 179 ? -6.748 -20.536 -14.855 1.00 95.56 179 LYS A O 1
ATOM 1415 N N . PHE A 1 180 ? -6.007 -21.923 -13.245 1.00 95.62 180 PHE A N 1
ATOM 1416 C CA . PHE A 1 180 ? -5.297 -22.876 -14.103 1.00 95.62 180 PHE A CA 1
ATOM 1417 C C . PHE A 1 180 ? -4.390 -22.225 -15.169 1.00 95.62 180 PHE A C 1
ATOM 1419 O O . PHE A 1 180 ? -4.434 -22.634 -16.331 1.00 95.62 180 PHE A O 1
ATOM 1426 N N . PRO A 1 181 ? -3.528 -21.246 -14.816 1.00 94.69 181 PRO A N 1
ATOM 1427 C CA . PRO A 1 181 ? -2.763 -20.485 -15.807 1.00 94.69 181 PRO A CA 1
ATOM 1428 C C . PRO A 1 181 ? -1.797 -21.350 -16.626 1.00 94.69 181 PRO A C 1
ATOM 1430 O O . PRO A 1 181 ? -1.445 -20.986 -17.739 1.00 94.69 181 PRO A O 1
ATOM 1433 N N . PHE A 1 182 ? -1.396 -22.510 -16.098 1.00 95.12 182 PHE A N 1
ATOM 1434 C CA . PHE A 1 182 ? -0.545 -23.481 -16.789 1.00 95.12 182 PHE A CA 1
ATOM 1435 C C . PHE A 1 182 ? -1.259 -24.821 -17.060 1.00 95.12 182 PHE A C 1
ATOM 1437 O O . PHE A 1 182 ? -0.596 -25.821 -17.321 1.00 95.12 182 PHE A O 1
ATOM 1444 N N . GLY A 1 183 ? -2.592 -24.865 -16.976 1.00 93.81 183 GLY A N 1
ATOM 1445 C CA . GLY A 1 183 ? -3.391 -26.085 -17.134 1.00 93.81 183 GLY A CA 1
ATOM 1446 C C . GLY A 1 183 ? -3.923 -26.665 -15.818 1.00 93.81 183 GLY A C 1
ATOM 1447 O O . GLY A 1 183 ? -3.479 -26.306 -14.726 1.00 93.81 183 GLY A O 1
ATOM 1448 N N . GLN A 1 184 ? -4.914 -27.555 -15.939 1.00 91.50 184 GLN A N 1
ATOM 1449 C CA . GLN A 1 184 ? -5.774 -27.998 -14.834 1.00 91.50 184 GLN A CA 1
ATOM 1450 C C . GLN A 1 184 ? -5.063 -28.878 -13.791 1.00 91.50 184 GLN A C 1
ATOM 1452 O O . GLN A 1 184 ? -5.384 -28.815 -12.606 1.00 91.50 184 GLN A O 1
ATOM 1457 N N . ASP A 1 185 ? -4.041 -29.625 -14.211 1.00 92.25 185 ASP A N 1
ATOM 1458 C CA . ASP A 1 185 ? -3.304 -30.565 -13.354 1.00 92.25 185 ASP A CA 1
ATOM 1459 C C . ASP A 1 185 ? -2.061 -29.947 -12.687 1.00 92.25 185 ASP A C 1
ATOM 1461 O O . ASP A 1 185 ? -1.298 -30.628 -11.996 1.00 92.25 185 ASP A O 1
ATOM 1465 N N . ILE A 1 186 ? -1.827 -28.642 -12.871 1.00 92.69 186 ILE A N 1
ATOM 1466 C CA . ILE A 1 186 ? -0.638 -27.965 -12.344 1.00 92.69 186 ILE A CA 1
ATOM 1467 C C . ILE A 1 186 ? -0.964 -27.261 -11.027 1.00 92.69 186 ILE A C 1
ATOM 1469 O O . ILE A 1 186 ? -1.593 -26.208 -10.990 1.00 92.69 186 ILE A O 1
ATOM 1473 N N . THR A 1 187 ? -0.475 -27.826 -9.922 1.00 89.25 187 THR A N 1
ATOM 1474 C CA . THR A 1 187 ? -0.735 -27.323 -8.561 1.00 89.25 187 THR A CA 1
ATOM 1475 C C . THR A 1 187 ? 0.338 -26.371 -8.029 1.00 89.25 187 THR A C 1
ATOM 1477 O O . THR A 1 187 ? 0.029 -25.483 -7.236 1.00 89.25 187 THR A O 1
ATOM 1480 N N . HIS A 1 188 ? 1.586 -26.523 -8.478 1.00 94.94 188 HIS A N 1
ATOM 1481 C CA . HIS A 1 188 ? 2.694 -25.627 -8.149 1.00 94.94 188 HIS A CA 1
ATOM 1482 C C . HIS A 1 188 ? 2.949 -24.690 -9.331 1.00 94.94 188 HIS A C 1
ATOM 1484 O O . HIS A 1 188 ? 3.466 -25.125 -10.364 1.00 94.94 188 HIS A O 1
ATOM 1490 N N . LEU A 1 189 ? 2.563 -23.415 -9.203 1.00 96.62 189 LEU A N 1
ATOM 1491 C CA . LEU A 1 189 ? 2.605 -22.453 -10.305 1.00 96.62 189 LEU A CA 1
ATOM 1492 C C . LEU A 1 189 ? 3.970 -21.762 -10.394 1.00 96.62 189 LEU A C 1
ATOM 1494 O O . LEU A 1 189 ? 4.765 -22.110 -11.266 1.00 96.62 189 LEU A O 1
ATOM 1498 N N . ALA A 1 190 ? 4.249 -20.794 -9.514 1.00 96.25 190 ALA A N 1
ATOM 1499 C CA . ALA A 1 190 ? 5.547 -20.112 -9.454 1.00 96.25 190 ALA A CA 1
ATOM 1500 C C . ALA A 1 190 ? 5.690 -19.235 -8.203 1.00 96.25 190 ALA A C 1
ATOM 1502 O O . ALA A 1 190 ? 4.858 -18.356 -7.983 1.00 96.25 190 ALA A O 1
ATOM 1503 N N . GLY A 1 191 ? 6.724 -19.435 -7.389 1.00 95.62 191 GLY A N 1
ATOM 1504 C CA . GLY A 1 191 ? 7.024 -18.534 -6.271 1.00 95.62 191 GLY A CA 1
ATOM 1505 C C . GLY A 1 191 ? 7.986 -17.431 -6.701 1.00 95.62 191 GLY A C 1
ATOM 1506 O O . GLY A 1 191 ? 8.918 -17.703 -7.457 1.00 95.62 191 GLY A O 1
ATOM 1507 N N . LEU A 1 192 ? 7.785 -16.209 -6.203 1.00 96.44 192 LEU A N 1
ATOM 1508 C CA . LEU A 1 192 ? 8.699 -15.088 -6.437 1.00 96.44 192 LEU A CA 1
ATOM 1509 C C . LEU A 1 192 ? 8.956 -14.331 -5.139 1.00 96.44 192 LEU A C 1
ATOM 1511 O O . LEU A 1 192 ? 8.015 -13.980 -4.427 1.00 96.44 192 LEU A O 1
ATOM 1515 N N . LEU A 1 193 ? 10.223 -14.012 -4.901 1.00 95.12 193 LEU A N 1
ATOM 1516 C CA . LEU A 1 193 ? 10.645 -12.959 -3.991 1.00 95.12 193 LEU A CA 1
ATOM 1517 C C . LEU A 1 193 ? 11.751 -12.153 -4.670 1.00 95.12 193 LEU A C 1
ATOM 1519 O O . LEU A 1 193 ? 12.836 -12.680 -4.904 1.00 95.12 193 LEU A O 1
ATOM 1523 N N . VAL A 1 194 ? 11.486 -10.883 -4.954 1.00 94.69 194 VAL A N 1
ATOM 1524 C CA . VAL A 1 194 ? 12.486 -9.889 -5.357 1.00 94.69 194 VAL A CA 1
ATOM 1525 C C . VAL A 1 194 ? 12.468 -8.788 -4.317 1.00 94.69 194 VAL A C 1
ATOM 1527 O O . VAL A 1 194 ? 11.426 -8.176 -4.121 1.00 94.69 194 VAL A O 1
ATOM 1530 N N . GLN A 1 195 ? 13.596 -8.521 -3.670 1.00 94.25 195 GLN A N 1
ATOM 1531 C CA . GLN A 1 195 ? 13.770 -7.386 -2.768 1.00 94.25 195 GLN A CA 1
ATOM 1532 C C . GLN A 1 195 ? 14.777 -6.425 -3.373 1.00 94.25 195 GLN A C 1
ATOM 1534 O O . GLN A 1 195 ? 15.910 -6.813 -3.664 1.00 94.25 195 GLN A O 1
ATOM 1539 N N . LEU A 1 196 ? 14.346 -5.185 -3.550 1.00 93.31 196 LEU A N 1
ATOM 1540 C CA . LEU A 1 196 ? 15.096 -4.120 -4.183 1.00 93.31 196 LEU A CA 1
ATOM 1541 C C . LEU A 1 196 ? 15.296 -2.964 -3.211 1.00 93.31 196 LEU A C 1
ATOM 1543 O O . LEU A 1 196 ? 14.399 -2.635 -2.434 1.00 93.31 196 LEU A O 1
ATOM 1547 N N . GLU A 1 197 ? 16.449 -2.328 -3.329 1.00 91.56 197 GLU A N 1
ATOM 1548 C CA . GLU A 1 197 ? 16.777 -1.041 -2.724 1.00 91.56 197 GLU A CA 1
ATOM 1549 C C . GLU A 1 197 ? 17.196 -0.076 -3.829 1.00 91.56 197 GLU A C 1
ATOM 1551 O O . GLU A 1 197 ? 17.832 -0.478 -4.809 1.00 91.56 197 GLU A O 1
ATOM 1556 N N . GLY A 1 198 ? 16.828 1.190 -3.690 1.00 89.94 198 GLY A N 1
ATOM 1557 C CA . GLY A 1 198 ? 17.226 2.206 -4.649 1.00 89.94 198 GLY A CA 1
ATOM 1558 C C . GLY A 1 198 ? 17.059 3.621 -4.126 1.00 89.94 198 GLY A C 1
ATOM 1559 O O . GLY A 1 198 ? 16.357 3.867 -3.146 1.00 89.94 198 GLY A O 1
ATOM 1560 N N . GLY A 1 199 ? 17.716 4.552 -4.800 1.00 89.69 199 GLY A N 1
ATOM 1561 C CA . GLY A 1 199 ? 17.670 5.974 -4.491 1.00 89.69 199 GLY A CA 1
ATOM 1562 C C . GLY A 1 199 ? 17.597 6.771 -5.776 1.00 89.69 199 GLY A C 1
ATOM 1563 O O . GLY A 1 199 ? 18.400 6.537 -6.679 1.00 89.69 199 GLY A O 1
ATOM 1564 N N . ASP A 1 200 ? 16.624 7.680 -5.829 1.00 91.06 200 ASP A N 1
ATOM 1565 C CA . ASP A 1 200 ? 16.340 8.555 -6.962 1.00 91.06 200 ASP A CA 1
ATOM 1566 C C . ASP A 1 200 ? 16.145 7.806 -8.304 1.00 91.06 200 ASP A C 1
ATOM 1568 O O . ASP A 1 200 ? 16.063 6.579 -8.399 1.00 91.06 200 ASP A O 1
ATOM 1572 N N . THR A 1 201 ? 15.959 8.571 -9.370 1.00 91.19 201 THR A N 1
ATOM 1573 C CA . THR A 1 201 ? 15.856 8.083 -10.741 1.00 91.19 201 THR A CA 1
ATOM 1574 C C . THR A 1 201 ? 17.180 8.256 -11.482 1.00 91.19 201 THR A C 1
ATOM 1576 O O . THR A 1 201 ? 17.995 9.093 -11.096 1.00 91.19 201 THR A O 1
ATOM 1579 N N . PRO A 1 202 ? 17.402 7.547 -12.602 1.00 87.69 202 PRO A N 1
ATOM 1580 C CA . PRO A 1 202 ? 18.634 7.689 -13.382 1.00 87.69 202 PRO A CA 1
ATOM 1581 C C . PRO A 1 202 ? 18.905 9.098 -13.946 1.00 87.69 202 PRO A C 1
ATOM 1583 O O . PRO A 1 202 ? 20.030 9.389 -14.354 1.00 87.69 202 PRO A O 1
ATOM 1586 N N . TRP A 1 203 ? 17.886 9.956 -14.015 1.00 90.12 203 TRP A N 1
ATOM 1587 C CA . TRP A 1 203 ? 17.984 11.368 -14.405 1.00 90.12 203 TRP A CA 1
ATOM 1588 C C . TRP A 1 203 ? 17.886 12.328 -13.212 1.00 90.12 203 TRP A C 1
ATOM 1590 O O . TRP A 1 203 ? 17.961 13.543 -13.372 1.00 90.12 203 TRP A O 1
ATOM 1600 N N . GLY A 1 204 ? 17.694 11.803 -12.009 1.00 87.94 204 GLY A N 1
ATOM 1601 C 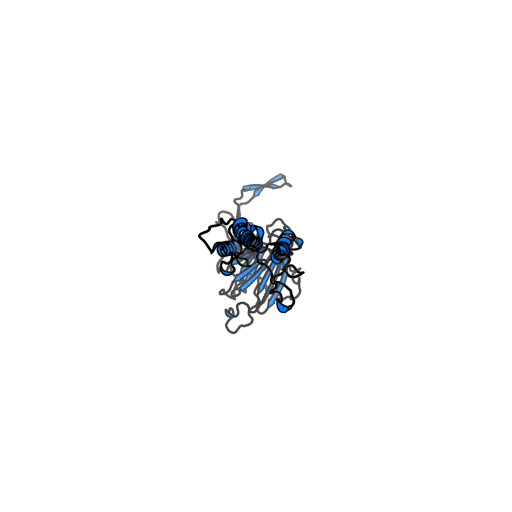CA . GLY A 1 204 ? 17.660 12.618 -10.810 1.00 87.94 204 GLY A CA 1
ATOM 1602 C C . GLY A 1 204 ? 19.042 13.161 -10.441 1.00 87.94 204 GLY A C 1
ATOM 1603 O O . GLY A 1 204 ? 20.066 12.659 -10.903 1.00 87.94 204 GLY A O 1
ATOM 1604 N N . GLY A 1 205 ? 19.077 14.238 -9.663 1.00 86.81 205 GLY A N 1
ATOM 1605 C CA . GLY A 1 205 ? 20.323 14.899 -9.262 1.00 86.81 205 GLY A CA 1
ATOM 1606 C C . GLY A 1 205 ? 20.922 14.378 -7.953 1.00 86.81 205 GLY A C 1
ATOM 1607 O O . GLY A 1 205 ? 22.001 14.828 -7.574 1.00 86.81 205 GLY A O 1
ATOM 1608 N N . ASP A 1 206 ? 20.223 13.489 -7.248 1.00 86.38 206 ASP A N 1
ATOM 1609 C CA . ASP A 1 206 ? 20.610 12.991 -5.927 1.00 86.38 206 ASP A CA 1
ATOM 1610 C C . ASP A 1 206 ? 21.505 11.735 -6.039 1.00 86.38 206 ASP A C 1
ATOM 1612 O O . ASP A 1 206 ? 21.861 11.290 -7.133 1.00 86.38 206 ASP A O 1
ATOM 1616 N N . ALA A 1 207 ? 21.909 11.144 -4.912 1.00 85.50 207 ALA A N 1
ATOM 1617 C CA . ALA A 1 207 ? 22.657 9.895 -4.884 1.00 85.50 207 ALA A CA 1
ATOM 1618 C C . ALA A 1 207 ? 21.833 8.751 -5.502 1.00 85.50 207 ALA A C 1
ATOM 1620 O O . ALA A 1 207 ? 20.853 8.271 -4.930 1.00 85.50 207 ALA A O 1
ATOM 1621 N N . GLN A 1 208 ? 22.274 8.311 -6.679 1.00 87.88 208 GLN A N 1
ATOM 1622 C CA . GLN A 1 208 ? 21.617 7.295 -7.488 1.00 87.88 208 GLN A CA 1
ATOM 1623 C C . GLN A 1 208 ? 22.142 5.896 -7.174 1.00 87.88 208 GLN A C 1
ATOM 1625 O O . GLN A 1 208 ? 23.344 5.639 -7.291 1.00 87.88 208 GLN A O 1
ATOM 1630 N N . TYR A 1 209 ? 21.248 4.961 -6.866 1.00 86.75 209 TYR A N 1
ATOM 1631 C CA . TYR A 1 209 ? 21.611 3.548 -6.771 1.00 86.75 209 TYR A CA 1
ATOM 1632 C C . TYR A 1 209 ? 20.418 2.631 -7.025 1.00 86.75 209 TYR A C 1
ATOM 1634 O O . TYR A 1 209 ? 19.258 3.009 -6.881 1.00 86.75 209 TYR A O 1
ATOM 1642 N N . PHE A 1 210 ? 20.733 1.396 -7.403 1.00 89.94 210 PHE A N 1
ATOM 1643 C CA . PHE A 1 210 ? 19.772 0.329 -7.623 1.00 89.94 210 PHE A CA 1
ATOM 1644 C C . PHE A 1 210 ? 20.411 -0.992 -7.266 1.00 89.94 210 PHE A C 1
ATOM 1646 O O . PHE A 1 210 ? 21.494 -1.317 -7.759 1.00 89.94 210 PHE A O 1
ATOM 1653 N N . HIS A 1 211 ? 19.730 -1.758 -6.431 1.00 87.88 211 HIS A N 1
ATOM 1654 C CA . HIS A 1 211 ? 20.310 -2.951 -5.869 1.00 87.88 211 HIS A CA 1
ATOM 1655 C C . HIS A 1 211 ? 19.277 -4.052 -5.681 1.00 87.88 211 HIS A C 1
ATOM 1657 O O . HIS A 1 211 ? 18.189 -3.823 -5.157 1.00 87.88 211 HIS A O 1
ATOM 1663 N N . ILE A 1 212 ? 19.637 -5.269 -6.086 1.00 89.12 212 ILE A N 1
ATOM 1664 C CA . ILE A 1 212 ? 18.834 -6.466 -5.845 1.00 89.12 212 ILE A CA 1
ATOM 1665 C C . ILE A 1 212 ? 19.366 -7.133 -4.580 1.00 89.12 212 ILE A C 1
ATOM 1667 O O . ILE A 1 212 ? 20.330 -7.890 -4.637 1.00 89.12 212 ILE A O 1
ATOM 1671 N N . LYS A 1 213 ? 18.719 -6.892 -3.437 1.00 87.44 213 LYS A N 1
ATOM 1672 C CA . LYS A 1 213 ? 19.129 -7.494 -2.158 1.00 87.44 213 LYS A CA 1
ATOM 1673 C C . LYS A 1 213 ? 18.940 -9.005 -2.151 1.00 87.44 213 LYS A C 1
ATOM 1675 O O . LYS A 1 213 ? 19.752 -9.748 -1.600 1.00 87.44 213 LYS A O 1
ATOM 1680 N N . ARG A 1 214 ? 17.799 -9.450 -2.688 1.00 87.56 214 ARG A N 1
ATOM 1681 C CA . ARG A 1 214 ? 17.399 -10.860 -2.759 1.00 87.56 214 ARG A CA 1
ATOM 1682 C C . ARG A 1 214 ? 16.574 -11.090 -4.009 1.00 87.56 214 ARG A C 1
ATOM 1684 O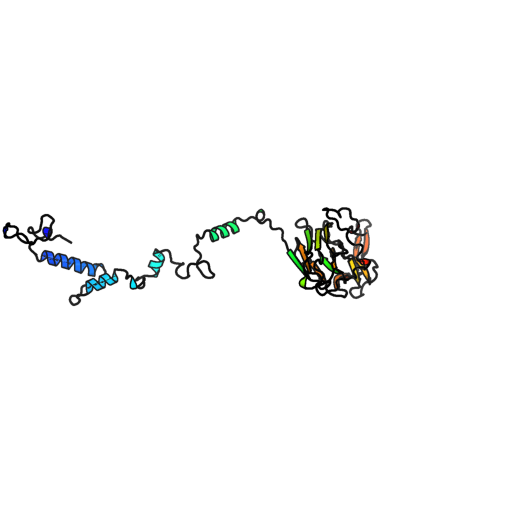 O . ARG A 1 214 ? 15.676 -10.306 -4.310 1.00 87.56 214 ARG A O 1
ATOM 1691 N N . LEU A 1 215 ? 16.845 -12.189 -4.696 1.00 91.81 215 LEU A N 1
ATOM 1692 C CA . LEU A 1 215 ? 15.998 -12.686 -5.766 1.00 91.81 215 LEU A CA 1
ATOM 1693 C C . LEU A 1 215 ? 15.962 -14.202 -5.687 1.00 91.81 215 LEU A C 1
ATOM 1695 O O . LEU A 1 215 ? 16.984 -14.860 -5.847 1.00 91.81 215 LEU A O 1
ATOM 1699 N N . HIS A 1 216 ? 14.772 -14.740 -5.460 1.00 90.88 216 HIS A N 1
ATOM 1700 C CA . HIS A 1 216 ? 14.543 -16.173 -5.455 1.00 90.88 216 HIS A CA 1
ATOM 1701 C C . HIS A 1 216 ? 13.256 -16.500 -6.204 1.00 90.88 216 HIS A C 1
ATOM 1703 O O . HIS A 1 216 ? 12.232 -15.827 -6.047 1.00 90.88 216 HIS A O 1
ATOM 1709 N N . GLN A 1 217 ? 13.321 -17.546 -7.019 1.00 92.81 217 GLN A N 1
ATOM 1710 C CA . GLN A 1 217 ? 12.210 -18.037 -7.818 1.00 92.81 217 GLN A CA 1
ATOM 1711 C C . GLN A 1 217 ? 12.076 -19.540 -7.607 1.00 92.81 217 GLN A C 1
ATOM 1713 O O . GLN A 1 217 ? 13.073 -20.246 -7.497 1.00 92.81 217 GLN A O 1
ATOM 1718 N N . SER A 1 218 ? 10.846 -20.039 -7.552 1.00 91.94 218 SER A N 1
ATOM 1719 C CA . SER A 1 218 ? 10.581 -21.476 -7.463 1.00 91.94 218 SER A CA 1
ATOM 1720 C C . SER A 1 218 ? 9.610 -21.924 -8.547 1.00 91.94 218 SER A C 1
ATOM 1722 O O . SER A 1 218 ? 8.693 -21.190 -8.922 1.00 91.94 218 SER A O 1
ATOM 1724 N N . TYR A 1 219 ? 9.803 -23.156 -9.027 1.00 93.88 219 TYR A N 1
ATOM 1725 C CA . TYR A 1 219 ? 9.028 -23.836 -10.075 1.00 93.88 219 TYR A CA 1
ATOM 1726 C C . TYR A 1 219 ? 9.152 -23.237 -11.483 1.00 93.88 219 TYR A C 1
ATOM 1728 O O . TYR A 1 219 ? 9.511 -23.957 -12.410 1.00 93.88 219 TYR A O 1
ATOM 1736 N N . ARG A 1 220 ? 8.874 -21.941 -11.670 1.00 94.12 220 ARG A N 1
ATOM 1737 C CA . ARG A 1 220 ? 8.967 -21.257 -12.972 1.00 94.12 220 ARG A CA 1
ATOM 1738 C C . ARG A 1 220 ? 9.579 -19.874 -12.810 1.00 94.12 220 ARG A C 1
ATOM 1740 O O . ARG A 1 220 ? 9.354 -19.200 -11.810 1.00 94.12 220 ARG A O 1
ATOM 1747 N N . LYS A 1 221 ? 10.323 -19.429 -13.823 1.00 94.69 221 LYS A N 1
ATOM 1748 C CA . LYS A 1 221 ? 10.871 -18.068 -13.876 1.00 94.69 221 LYS A CA 1
ATOM 1749 C C . LYS A 1 221 ? 9.742 -17.080 -14.133 1.00 94.69 221 LYS A C 1
ATOM 1751 O O . LYS A 1 221 ? 8.989 -17.240 -15.088 1.00 94.69 221 LYS A O 1
ATOM 1756 N N . THR A 1 222 ? 9.640 -16.041 -13.324 1.00 95.94 222 THR A N 1
ATOM 1757 C CA . THR A 1 222 ? 8.544 -15.067 -13.333 1.00 95.94 222 THR A CA 1
ATOM 1758 C C . THR A 1 222 ? 8.993 -13.627 -13.485 1.00 95.94 222 THR A C 1
ATOM 1760 O O . THR A 1 222 ? 8.135 -12.785 -13.717 1.00 95.94 222 THR A O 1
ATOM 1763 N N . VAL A 1 223 ? 10.291 -13.335 -13.368 1.00 96.25 223 VAL A N 1
ATOM 1764 C CA . VAL A 1 223 ? 10.843 -11.988 -13.558 1.00 96.25 223 VAL A CA 1
ATOM 1765 C C . VAL A 1 223 ? 12.050 -12.002 -14.498 1.00 96.25 223 VAL A C 1
ATOM 1767 O O . VAL A 1 223 ? 12.891 -12.901 -14.418 1.00 96.25 223 VAL A O 1
ATOM 1770 N N . LYS A 1 224 ? 12.133 -11.002 -15.382 1.00 95.62 224 LYS A N 1
ATOM 1771 C CA . LYS A 1 224 ? 13.260 -10.744 -16.291 1.00 95.62 224 LYS A CA 1
ATOM 1772 C C . LYS A 1 224 ? 13.578 -9.248 -16.368 1.00 95.62 224 LYS A C 1
ATOM 1774 O O . LYS A 1 224 ? 12.734 -8.413 -16.046 1.00 95.62 224 LYS A O 1
ATOM 1779 N N . ALA A 1 225 ? 14.796 -8.924 -16.804 1.00 94.69 225 ALA A N 1
ATOM 1780 C CA . ALA A 1 225 ? 15.235 -7.567 -17.139 1.00 94.69 225 ALA A CA 1
ATOM 1781 C C . ALA A 1 225 ? 14.950 -6.479 -16.076 1.00 94.69 225 ALA A C 1
ATOM 1783 O O . ALA A 1 225 ? 14.621 -5.347 -16.432 1.00 94.69 225 ALA A O 1
ATOM 1784 N N . LEU A 1 226 ? 15.111 -6.800 -14.785 1.00 94.62 226 LEU A N 1
ATOM 1785 C CA . LEU A 1 226 ? 15.188 -5.796 -13.718 1.00 94.62 226 LEU A CA 1
ATOM 1786 C C . LEU A 1 226 ? 16.402 -4.908 -13.970 1.00 94.62 226 LEU A C 1
ATOM 1788 O O . LEU A 1 226 ? 17.529 -5.399 -13.977 1.00 94.62 226 LEU A O 1
ATOM 1792 N N . ASN A 1 227 ? 16.166 -3.619 -14.179 1.00 92.81 227 ASN A N 1
ATOM 1793 C CA . ASN A 1 227 ? 17.193 -2.642 -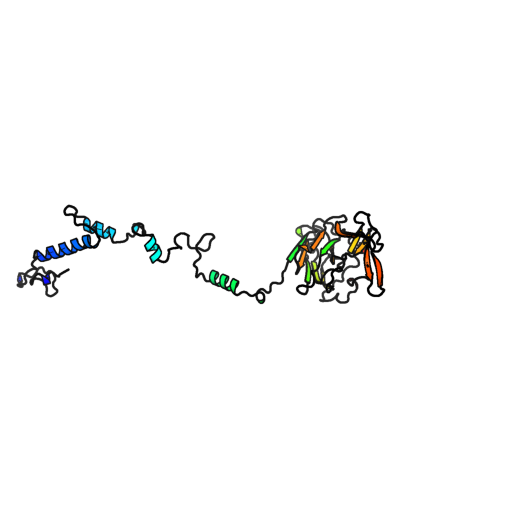14.500 1.00 92.81 227 ASN A CA 1
ATOM 1794 C C . ASN A 1 227 ? 16.904 -1.314 -13.795 1.00 92.81 227 ASN A C 1
ATOM 1796 O O . ASN A 1 227 ? 15.747 -0.894 -13.699 1.00 92.81 227 ASN A O 1
ATOM 1800 N N . TYR A 1 228 ? 17.968 -0.607 -13.397 1.00 92.88 228 TYR A N 1
ATOM 1801 C CA . TYR A 1 228 ? 17.840 0.755 -12.871 1.00 92.88 228 TYR A CA 1
ATOM 1802 C C . TYR A 1 228 ? 17.236 1.716 -13.900 1.00 92.88 228 TYR A C 1
ATOM 1804 O O . TYR A 1 228 ? 16.419 2.565 -13.557 1.00 92.88 228 TYR A O 1
ATOM 1812 N N . ARG A 1 229 ? 17.605 1.529 -15.173 1.00 93.75 229 ARG A N 1
ATOM 1813 C CA . ARG A 1 229 ? 16.983 2.167 -16.333 1.00 93.75 229 ARG A CA 1
ATOM 1814 C C . ARG A 1 229 ? 16.169 1.125 -17.090 1.00 93.75 229 ARG A C 1
ATOM 1816 O O . ARG A 1 229 ? 16.747 0.245 -17.738 1.00 93.75 229 ARG A O 1
ATOM 1823 N N . MET A 1 230 ? 14.846 1.195 -16.999 1.00 94.81 230 MET A N 1
ATOM 1824 C CA . MET A 1 230 ? 13.957 0.198 -17.591 1.00 94.81 230 MET A CA 1
ATOM 1825 C C . MET A 1 230 ? 14.187 0.056 -19.098 1.00 94.81 230 MET A C 1
ATOM 1827 O O . MET A 1 230 ? 14.252 1.053 -19.813 1.00 94.81 230 MET A O 1
ATOM 1831 N N . LEU A 1 231 ? 14.263 -1.186 -19.579 1.00 96.00 231 LEU A N 1
ATOM 1832 C CA . LEU A 1 231 ? 14.306 -1.494 -21.007 1.00 96.00 231 LEU A CA 1
ATOM 1833 C C . LEU A 1 231 ? 13.033 -0.987 -21.700 1.00 96.00 231 LEU A C 1
ATOM 1835 O O . LEU A 1 231 ? 11.926 -1.363 -21.313 1.00 96.00 231 LEU A O 1
ATOM 1839 N N . CYS A 1 232 ? 13.215 -0.159 -22.723 1.00 96.19 232 CYS A N 1
ATOM 1840 C CA . CYS A 1 232 ? 12.176 0.517 -23.494 1.00 96.19 232 CYS A CA 1
ATOM 1841 C C . CYS A 1 232 ? 12.501 0.474 -24.995 1.00 96.19 232 CYS A C 1
ATOM 1843 O O . CYS A 1 232 ? 13.574 0.035 -25.410 1.00 96.19 232 CYS A O 1
ATOM 1845 N N . ILE A 1 233 ? 11.585 0.987 -25.806 1.00 96.88 233 ILE A N 1
ATOM 1846 C CA . ILE A 1 233 ? 11.724 1.198 -27.245 1.00 96.88 233 ILE A CA 1
ATOM 1847 C C . ILE A 1 233 ? 11.623 2.700 -27.498 1.00 96.88 233 ILE A C 1
ATOM 1849 O O . ILE A 1 233 ? 10.689 3.350 -27.026 1.00 96.88 233 ILE A O 1
ATOM 1853 N N . ALA A 1 234 ? 12.587 3.261 -28.221 1.00 96.56 234 ALA A N 1
ATOM 1854 C CA . ALA A 1 234 ? 12.587 4.680 -28.555 1.00 96.56 234 ALA A CA 1
ATOM 1855 C C . ALA A 1 234 ? 11.663 4.957 -29.752 1.00 96.56 234 ALA A C 1
ATOM 1857 O O . ALA A 1 234 ? 11.782 4.315 -30.796 1.00 96.56 234 ALA A O 1
ATOM 1858 N N . ARG A 1 235 ? 10.767 5.934 -29.636 1.00 96.88 235 ARG A N 1
ATOM 1859 C CA . ARG A 1 235 ? 9.907 6.429 -30.721 1.00 96.88 235 ARG A CA 1
ATOM 1860 C C . ARG A 1 235 ? 10.031 7.951 -30.852 1.00 96.88 235 ARG A C 1
ATOM 1862 O O . ARG A 1 235 ? 10.378 8.595 -29.866 1.00 96.88 235 ARG A O 1
ATOM 1869 N N . PRO A 1 236 ? 9.754 8.531 -32.030 1.00 95.94 236 PRO A N 1
ATOM 1870 C CA . PRO A 1 236 ? 9.525 9.967 -32.141 1.00 95.94 236 PRO A CA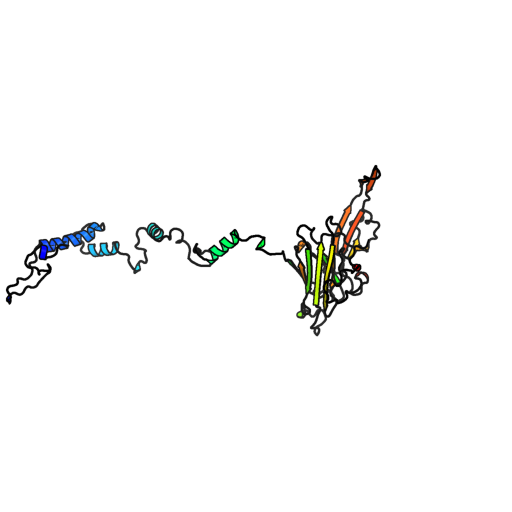 1
ATOM 1871 C C . PRO A 1 236 ? 8.265 10.369 -31.361 1.00 95.94 236 PRO A C 1
ATOM 1873 O O . PRO A 1 236 ? 7.377 9.540 -31.121 1.00 95.94 236 PRO A O 1
ATOM 1876 N N . VAL A 1 237 ? 8.188 11.638 -30.967 1.00 95.94 237 VAL A N 1
ATOM 1877 C CA . VAL A 1 237 ? 7.001 12.197 -30.304 1.00 95.94 237 VAL A CA 1
ATOM 1878 C C . VAL A 1 237 ? 5.964 12.530 -31.372 1.00 95.94 237 VAL A C 1
ATOM 1880 O O . VAL A 1 237 ? 4.901 11.901 -31.424 1.00 95.94 237 VAL A O 1
ATOM 1883 N N . ASP A 1 238 ? 6.310 13.470 -32.244 1.00 94.25 238 ASP A N 1
ATOM 1884 C CA . ASP A 1 238 ? 5.528 13.916 -33.399 1.00 94.25 238 ASP A CA 1
ATOM 1885 C C . ASP A 1 238 ? 6.377 14.009 -34.685 1.00 94.25 238 ASP A C 1
ATOM 1887 O O . ASP A 1 238 ? 5.834 14.271 -35.758 1.00 94.25 238 ASP A O 1
ATOM 1891 N N . GLY A 1 239 ? 7.686 13.737 -34.610 1.00 92.00 239 GLY A N 1
ATOM 1892 C CA . GLY A 1 239 ? 8.616 13.810 -35.735 1.00 92.00 239 GLY A CA 1
ATOM 1893 C C . GLY A 1 239 ? 9.063 15.232 -36.070 1.00 92.00 239 GLY A C 1
ATOM 1894 O O . GLY A 1 239 ? 9.638 15.447 -37.140 1.00 92.00 239 GLY A O 1
ATOM 1895 N N . LYS A 1 240 ? 8.788 16.211 -35.200 1.00 93.69 240 LYS A N 1
ATOM 1896 C CA . LYS A 1 240 ? 9.149 17.615 -35.418 1.00 93.69 240 LYS A CA 1
ATOM 1897 C C . LYS A 1 240 ? 10.643 17.864 -35.225 1.00 93.69 240 LYS A C 1
ATOM 1899 O O . LYS A 1 240 ? 11.206 18.748 -35.876 1.00 93.69 240 LYS A O 1
ATOM 1904 N N . TYR A 1 241 ? 11.276 17.103 -34.340 1.00 93.88 241 TYR A N 1
ATOM 1905 C CA . TYR A 1 241 ? 12.686 17.230 -33.991 1.00 93.88 241 TYR A CA 1
ATOM 1906 C C . TYR A 1 241 ? 13.439 15.920 -34.258 1.00 93.88 241 TYR A C 1
ATOM 1908 O O . TYR A 1 241 ? 12.829 14.853 -34.360 1.00 93.88 241 TYR A O 1
ATOM 1916 N N . PRO A 1 242 ? 14.775 15.959 -34.412 1.00 93.44 242 PRO A N 1
ATOM 1917 C CA . PRO A 1 242 ? 15.543 14.732 -34.562 1.00 93.44 242 PRO A CA 1
ATOM 1918 C C . PRO A 1 242 ? 15.488 13.902 -33.275 1.00 93.44 242 PRO A C 1
ATOM 1920 O O . PRO A 1 242 ? 15.366 14.423 -32.168 1.00 93.44 242 PRO A O 1
ATOM 1923 N N . MET A 1 243 ? 15.626 12.588 -33.414 1.00 94.50 243 MET A N 1
ATOM 1924 C CA . MET A 1 243 ? 15.740 11.703 -32.259 1.00 94.50 243 MET A CA 1
ATOM 1925 C C . MET A 1 243 ? 16.954 12.086 -31.402 1.00 94.50 243 MET A C 1
ATOM 1927 O O . MET A 1 243 ? 18.050 12.313 -31.927 1.00 94.50 243 MET A O 1
ATOM 1931 N N . ILE A 1 244 ? 16.767 12.120 -30.080 1.00 89.94 244 ILE A N 1
ATOM 1932 C CA . ILE A 1 244 ? 17.833 12.449 -29.121 1.00 89.94 244 ILE A CA 1
ATOM 1933 C C . ILE A 1 244 ? 19.095 11.607 -29.363 1.00 89.94 244 ILE A C 1
ATOM 1935 O O . ILE A 1 244 ? 19.005 10.411 -29.634 1.00 89.94 244 ILE A O 1
ATOM 1939 N N . ASN A 1 245 ? 20.277 12.226 -29.277 1.00 85.75 245 ASN A N 1
ATOM 1940 C CA . ASN A 1 245 ? 21.590 11.579 -29.436 1.00 85.75 245 ASN A CA 1
ATOM 1941 C C . ASN A 1 245 ? 21.735 10.694 -30.696 1.00 85.75 245 ASN A C 1
ATOM 1943 O O . ASN A 1 245 ? 22.495 9.727 -30.685 1.00 85.75 245 ASN A O 1
ATOM 1947 N N . GLY A 1 246 ? 20.995 10.987 -31.773 1.00 84.50 246 GLY A N 1
ATOM 1948 C CA . GLY A 1 246 ? 21.038 10.199 -33.010 1.00 84.50 246 GLY A CA 1
ATOM 1949 C C . GLY A 1 246 ? 20.434 8.794 -32.888 1.00 84.50 246 GLY A C 1
ATOM 1950 O O . GLY A 1 246 ? 20.718 7.930 -33.719 1.00 84.50 246 GLY A O 1
ATOM 1951 N N . LEU A 1 247 ? 19.614 8.538 -31.861 1.00 90.44 247 LEU A N 1
ATOM 1952 C CA . LEU A 1 247 ? 18.914 7.265 -31.697 1.00 90.44 247 LEU A CA 1
ATOM 1953 C C . LEU A 1 247 ? 18.008 6.965 -32.899 1.00 90.44 247 LEU A C 1
ATOM 1955 O O . LEU A 1 247 ? 17.322 7.832 -33.425 1.00 90.44 247 LEU A O 1
ATOM 1959 N N . SER A 1 248 ? 17.952 5.703 -33.315 1.00 93.12 248 SER A N 1
ATOM 1960 C CA . SER A 1 248 ? 17.011 5.276 -34.354 1.00 93.12 248 SER A CA 1
ATOM 1961 C C . SER A 1 248 ? 15.640 4.965 -33.755 1.00 93.12 248 SER A C 1
ATOM 1963 O O . SER A 1 248 ? 15.539 4.305 -32.718 1.00 93.12 248 SER A O 1
ATOM 1965 N N . ALA A 1 249 ? 14.569 5.394 -34.424 1.00 94.62 249 ALA A N 1
ATOM 1966 C CA . ALA A 1 249 ? 13.213 5.017 -34.044 1.00 94.62 249 ALA A CA 1
ATOM 1967 C C . ALA A 1 249 ? 13.046 3.486 -34.098 1.00 94.62 249 ALA A C 1
ATOM 1969 O O . ALA A 1 249 ? 13.375 2.842 -35.091 1.00 94.62 249 ALA A O 1
ATOM 1970 N N . GLY A 1 250 ? 12.519 2.899 -33.026 1.00 94.25 250 GLY A N 1
ATOM 1971 C CA . GLY A 1 250 ? 12.375 1.454 -32.842 1.00 94.25 250 GLY A CA 1
ATOM 1972 C C . GLY A 1 250 ? 13.570 0.762 -32.198 1.00 94.25 250 GLY A C 1
ATOM 1973 O O . GLY A 1 250 ? 13.468 -0.425 -31.895 1.00 94.25 250 GLY A O 1
ATOM 1974 N N . ALA A 1 251 ? 14.671 1.473 -31.947 1.00 94.62 251 ALA A N 1
ATOM 1975 C CA . ALA A 1 251 ? 15.796 0.908 -31.216 1.00 94.62 251 ALA A CA 1
ATOM 1976 C C . ALA A 1 251 ? 15.414 0.611 -29.758 1.00 94.62 251 ALA A C 1
ATOM 1978 O O . ALA A 1 251 ? 14.686 1.379 -29.117 1.00 94.62 251 ALA A O 1
ATOM 1979 N N . LEU A 1 252 ? 15.955 -0.489 -29.225 1.00 94.88 252 LEU A N 1
ATOM 1980 C CA . LEU A 1 252 ? 15.943 -0.734 -27.788 1.00 94.88 252 LEU A CA 1
ATOM 1981 C C . LEU A 1 252 ? 16.761 0.349 -27.089 1.00 94.88 252 LEU A C 1
ATOM 1983 O O . LEU A 1 252 ? 17.857 0.701 -27.523 1.00 94.88 252 LEU A O 1
ATOM 1987 N N . ASN A 1 253 ? 16.215 0.867 -26.000 1.00 93.19 253 ASN A N 1
ATOM 1988 C CA . ASN A 1 253 ? 16.829 1.908 -25.197 1.00 93.19 253 ASN A CA 1
ATOM 1989 C C . ASN A 1 253 ? 16.468 1.708 -23.718 1.00 93.19 253 ASN A C 1
ATOM 1991 O O . ASN A 1 253 ? 15.785 0.755 -23.342 1.00 93.19 253 ASN A O 1
ATOM 1995 N N . HIS A 1 254 ? 16.927 2.612 -22.867 1.00 93.44 254 HIS A N 1
ATOM 1996 C CA . HIS A 1 254 ? 16.789 2.540 -21.427 1.00 93.44 254 HIS A CA 1
ATOM 1997 C C . HIS A 1 254 ? 16.184 3.841 -20.889 1.00 93.44 254 HIS A C 1
ATOM 1999 O O . HIS A 1 254 ? 16.701 4.927 -21.150 1.00 93.44 254 HIS A O 1
ATOM 2005 N N . SER A 1 255 ? 15.084 3.735 -20.139 1.00 93.19 255 SER A N 1
ATOM 2006 C CA . SER A 1 255 ? 14.381 4.896 -19.590 1.00 93.19 255 SER A CA 1
ATOM 2007 C C . SER A 1 255 ? 15.269 5.664 -18.606 1.00 93.19 255 SER A C 1
ATOM 2009 O O . SER A 1 255 ? 15.821 5.057 -17.686 1.00 93.19 255 SER A O 1
ATOM 2011 N N . PRO A 1 256 ? 15.392 6.995 -18.742 1.00 91.62 256 PRO A N 1
ATOM 2012 C CA . PRO A 1 256 ? 16.128 7.812 -17.787 1.00 91.62 256 PRO A CA 1
ATOM 2013 C C . PRO A 1 256 ? 15.301 8.115 -16.526 1.00 91.62 256 PRO A C 1
ATOM 2015 O O . PRO A 1 256 ? 15.857 8.536 -15.521 1.00 91.62 256 PRO A O 1
ATOM 2018 N N . VAL A 1 257 ? 13.983 7.891 -16.558 1.00 93.00 257 VAL A N 1
ATOM 2019 C CA . VAL A 1 257 ? 13.064 8.264 -15.469 1.00 93.00 257 VAL A CA 1
ATOM 2020 C C . VAL A 1 257 ? 12.656 7.064 -14.624 1.00 93.00 257 VAL A C 1
ATOM 2022 O O . VAL A 1 257 ? 12.456 7.206 -13.420 1.00 93.00 257 VAL A O 1
ATOM 2025 N N . TYR A 1 258 ? 12.523 5.891 -15.239 1.00 95.81 258 TYR A N 1
ATOM 2026 C CA . TYR A 1 258 ? 11.952 4.722 -14.586 1.00 95.81 258 TYR A CA 1
ATOM 2027 C C . TYR A 1 258 ? 12.966 3.596 -14.439 1.00 95.81 258 TYR A C 1
ATOM 2029 O O . TYR A 1 258 ? 13.616 3.193 -15.407 1.00 95.81 258 TYR A O 1
ATOM 2037 N N . SER A 1 259 ? 13.011 3.030 -13.238 1.00 95.81 259 SER A N 1
ATOM 2038 C CA . SER A 1 259 ? 13.464 1.659 -13.029 1.00 95.81 259 SER A CA 1
ATOM 2039 C C . SER A 1 259 ? 12.339 0.703 -13.378 1.00 95.81 259 SER A C 1
ATOM 2041 O O . SER A 1 259 ? 11.170 1.086 -13.418 1.00 95.81 259 SER A O 1
ATOM 2043 N N . GLY A 1 260 ? 12.670 -0.548 -13.656 1.00 96.12 260 GLY A N 1
ATOM 2044 C CA . GLY A 1 260 ? 11.631 -1.495 -14.015 1.00 96.12 260 GLY A CA 1
ATOM 2045 C C . GLY A 1 260 ? 12.150 -2.866 -14.361 1.00 96.12 260 GLY A C 1
ATOM 2046 O O . GLY A 1 260 ? 13.356 -3.114 -14.373 1.00 96.12 260 GLY A O 1
ATOM 2047 N N . GLY A 1 261 ? 11.211 -3.742 -14.670 1.00 97.00 261 GLY A N 1
ATOM 2048 C CA . GLY A 1 261 ? 11.465 -5.069 -15.191 1.00 97.00 261 GLY A CA 1
ATOM 2049 C C . GLY A 1 261 ? 10.217 -5.643 -15.832 1.00 97.00 261 GLY A C 1
ATOM 2050 O O . GLY A 1 261 ? 9.234 -4.945 -16.074 1.00 97.00 261 GLY A O 1
ATOM 2051 N N . TYR A 1 262 ? 10.281 -6.930 -16.125 1.00 98.38 262 TYR A N 1
ATOM 2052 C CA . TYR A 1 262 ? 9.253 -7.626 -16.875 1.00 98.38 262 TYR A CA 1
ATOM 2053 C C . TYR A 1 262 ? 8.787 -8.846 -16.082 1.00 98.38 262 TYR A C 1
ATOM 2055 O O . TYR A 1 262 ? 9.617 -9.634 -15.619 1.00 98.38 262 TYR A O 1
ATOM 2063 N N . LEU A 1 263 ? 7.471 -8.993 -15.901 1.00 98.50 263 LEU A N 1
ATOM 2064 C CA . LEU A 1 263 ? 6.841 -10.069 -15.126 1.00 98.50 263 LEU A CA 1
ATOM 2065 C C . LEU A 1 263 ? 6.050 -11.012 -16.034 1.00 98.50 263 LEU A C 1
ATOM 2067 O O . LEU A 1 263 ? 5.381 -10.560 -16.956 1.00 98.50 263 LEU A O 1
ATOM 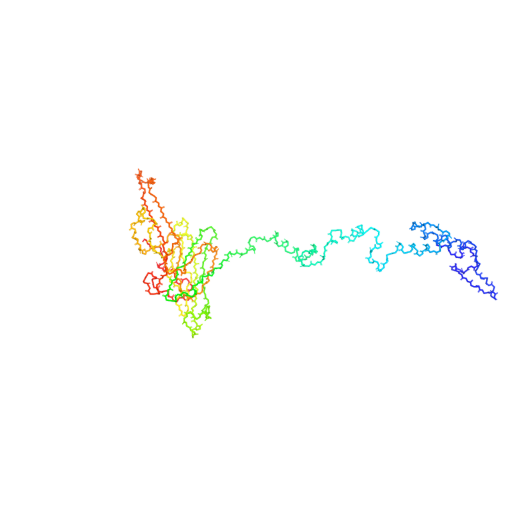2071 N N . ARG A 1 264 ? 6.120 -12.322 -15.786 1.00 98.25 264 ARG A N 1
ATOM 2072 C CA . ARG A 1 264 ? 5.429 -13.332 -16.604 1.00 98.25 264 ARG A CA 1
ATOM 2073 C C . ARG A 1 264 ? 3.906 -13.127 -16.573 1.00 98.25 264 ARG A C 1
ATOM 2075 O O . ARG A 1 264 ? 3.323 -12.930 -15.510 1.00 98.25 264 ARG A O 1
ATOM 2082 N N . GLY A 1 265 ? 3.263 -13.218 -17.734 1.00 98.06 265 GLY A N 1
ATOM 2083 C CA . GLY A 1 265 ? 1.806 -13.197 -17.835 1.00 98.06 265 GLY A CA 1
ATOM 2084 C C . GLY A 1 265 ? 1.134 -14.430 -17.227 1.00 98.06 265 GLY A C 1
ATOM 2085 O O . GLY A 1 265 ? 1.772 -15.430 -16.896 1.00 98.06 265 GLY A O 1
ATOM 2086 N N . GLY A 1 266 ? -0.178 -14.343 -17.046 1.00 97.31 266 GLY A N 1
ATOM 2087 C CA . GLY A 1 266 ? -1.001 -15.400 -16.460 1.00 97.31 266 GLY A CA 1
ATOM 2088 C C . GLY A 1 266 ? -0.984 -15.444 -14.928 1.00 97.31 266 GLY A C 1
ATOM 2089 O O . GLY A 1 266 ? -1.624 -16.316 -14.350 1.00 97.31 266 GLY A O 1
ATOM 2090 N N . LEU A 1 267 ? -0.287 -14.523 -14.255 1.00 98.31 267 LEU A N 1
ATOM 2091 C CA . LEU A 1 267 ? -0.045 -14.572 -12.810 1.00 98.31 267 LEU A CA 1
ATOM 2092 C C . LEU A 1 267 ? -0.353 -13.236 -12.118 1.00 98.31 267 LEU A C 1
ATOM 2094 O O . LEU A 1 267 ? -0.155 -12.165 -12.687 1.00 98.31 267 LEU A O 1
ATOM 2098 N N . THR A 1 268 ? -0.790 -13.301 -10.864 1.00 98.50 268 THR A N 1
ATOM 2099 C CA . THR A 1 268 ? -0.914 -12.153 -9.959 1.00 98.50 268 THR A CA 1
ATOM 2100 C C . THR A 1 268 ? 0.372 -11.969 -9.155 1.00 98.50 268 THR A C 1
ATOM 2102 O O . THR A 1 268 ? 0.952 -12.941 -8.650 1.00 98.50 268 THR A O 1
ATOM 2105 N N . TYR A 1 269 ? 0.794 -10.715 -8.997 1.00 98.62 269 TYR A N 1
ATOM 2106 C CA . TYR A 1 269 ? 1.949 -10.300 -8.205 1.00 98.62 269 TYR A CA 1
ATOM 2107 C C . TYR A 1 269 ? 1.558 -9.231 -7.190 1.00 98.62 269 TYR A C 1
ATOM 2109 O O . TYR A 1 269 ? 0.660 -8.423 -7.428 1.00 98.62 269 TYR A O 1
ATOM 2117 N N . PHE A 1 270 ? 2.293 -9.179 -6.085 1.00 98.12 270 PHE A N 1
ATOM 2118 C CA . PHE A 1 270 ? 2.159 -8.136 -5.079 1.00 98.12 270 PHE A CA 1
ATOM 2119 C C . PHE A 1 270 ? 3.441 -7.317 -5.029 1.00 98.12 270 PHE A C 1
ATOM 2121 O O . PHE A 1 270 ? 4.541 -7.868 -4.961 1.00 98.12 270 PHE A O 1
ATOM 2128 N N . VAL A 1 271 ? 3.293 -5.997 -5.060 1.00 97.75 271 VAL A N 1
ATOM 2129 C CA . VAL A 1 271 ? 4.394 -5.050 -4.904 1.00 97.75 271 VAL A CA 1
ATOM 2130 C C . VAL A 1 271 ? 4.206 -4.311 -3.596 1.00 97.75 271 VAL A C 1
ATOM 2132 O O . VAL A 1 271 ? 3.230 -3.583 -3.436 1.00 97.75 271 VAL A O 1
ATOM 2135 N N . THR A 1 272 ? 5.136 -4.500 -2.667 1.00 96.06 272 THR A N 1
ATOM 2136 C CA . THR A 1 272 ? 5.153 -3.819 -1.372 1.00 96.06 272 THR A CA 1
ATOM 2137 C C . THR A 1 272 ? 6.339 -2.856 -1.322 1.00 96.06 272 THR A C 1
ATOM 2139 O O . THR A 1 272 ? 7.455 -3.279 -1.610 1.00 96.06 272 THR A O 1
ATOM 2142 N N . SER A 1 273 ? 6.137 -1.587 -0.966 1.00 93.56 273 SER A N 1
ATOM 2143 C CA . SER A 1 273 ? 7.184 -0.548 -1.013 1.00 93.56 273 SER A CA 1
ATOM 2144 C C . SER A 1 273 ? 7.108 0.456 0.138 1.00 93.56 273 SER A C 1
ATOM 2146 O O . SER A 1 273 ? 6.043 0.632 0.739 1.00 93.56 273 SER A O 1
ATOM 2148 N N . SER A 1 274 ? 8.226 1.154 0.381 1.00 90.50 274 SER A N 1
ATOM 2149 C CA . SER A 1 274 ? 8.314 2.303 1.303 1.00 90.50 274 SER A CA 1
ATOM 2150 C C . SER A 1 274 ? 7.701 3.598 0.741 1.00 90.50 274 SER A C 1
ATOM 2152 O O . SER A 1 274 ? 7.566 4.604 1.430 1.00 90.50 274 SER A O 1
ATOM 2154 N N . PHE A 1 275 ? 7.316 3.593 -0.537 1.00 88.69 275 PHE A N 1
ATOM 2155 C CA . PHE A 1 275 ? 6.784 4.749 -1.257 1.00 88.69 275 PHE A CA 1
ATOM 2156 C C . PHE A 1 275 ? 5.431 4.453 -1.901 1.00 88.69 275 PHE A C 1
ATOM 2158 O O . PHE A 1 275 ? 5.093 3.304 -2.189 1.00 88.69 275 PHE A O 1
ATOM 2165 N N . SER A 1 276 ? 4.651 5.514 -2.117 1.00 82.88 276 SER A N 1
ATOM 2166 C CA . SER A 1 276 ? 3.258 5.421 -2.558 1.00 82.88 276 SER A CA 1
ATOM 2167 C C . SER A 1 276 ? 3.104 4.882 -3.988 1.00 82.88 276 SER A C 1
ATOM 2169 O O . SER A 1 276 ? 3.937 5.115 -4.867 1.00 82.88 276 SER A O 1
ATOM 2171 N N . HIS A 1 277 ? 1.986 4.185 -4.213 1.00 78.06 277 HIS A N 1
ATOM 2172 C CA . HIS A 1 277 ? 1.636 3.465 -5.441 1.00 78.06 277 HIS A CA 1
ATOM 2173 C C . HIS A 1 277 ? 1.595 4.337 -6.706 1.00 78.06 277 HIS A C 1
ATOM 2175 O O . HIS A 1 277 ? 1.779 3.811 -7.795 1.00 78.06 277 HIS A O 1
ATOM 2181 N N . HIS A 1 278 ? 1.426 5.661 -6.594 1.00 83.31 278 HIS A N 1
ATOM 2182 C CA . HIS A 1 278 ? 1.460 6.580 -7.745 1.00 83.31 278 HIS A CA 1
ATOM 2183 C C . HIS A 1 278 ? 2.796 6.563 -8.511 1.00 83.31 278 HIS A C 1
ATOM 2185 O O . HIS A 1 278 ? 2.883 7.082 -9.621 1.00 83.31 278 HIS A O 1
ATOM 2191 N N . ARG A 1 279 ? 3.854 5.996 -7.915 1.00 88.56 279 ARG A N 1
ATOM 2192 C CA . ARG A 1 279 ? 5.177 5.837 -8.531 1.00 88.56 279 ARG A CA 1
ATOM 2193 C C . ARG A 1 279 ? 5.389 4.470 -9.165 1.00 88.56 279 ARG A C 1
ATOM 2195 O O . ARG A 1 279 ? 6.506 4.218 -9.596 1.00 88.56 279 ARG A O 1
ATOM 2202 N N . LEU A 1 280 ? 4.377 3.605 -9.188 1.00 95.56 280 LEU A N 1
ATOM 2203 C CA . LEU A 1 280 ? 4.404 2.267 -9.772 1.00 95.56 280 LEU A CA 1
ATOM 2204 C C . LEU A 1 280 ? 3.420 2.217 -10.948 1.00 95.56 280 LEU A C 1
ATOM 2206 O O . LEU A 1 280 ? 2.283 2.666 -10.829 1.00 95.56 280 LEU A O 1
ATOM 2210 N N . GLY A 1 281 ? 3.844 1.641 -12.067 1.00 96.62 281 GLY A N 1
ATOM 2211 C CA . GLY A 1 281 ? 3.006 1.400 -13.236 1.00 96.62 281 GLY A CA 1
ATOM 2212 C C . GLY A 1 281 ? 3.262 0.023 -13.837 1.00 96.62 281 GLY A C 1
ATOM 2213 O O . GLY A 1 281 ? 4.320 -0.576 -13.641 1.00 96.62 281 GLY A O 1
ATOM 2214 N N . PHE A 1 282 ? 2.274 -0.495 -14.557 1.00 98.00 282 PHE A N 1
ATOM 2215 C CA . PHE A 1 282 ? 2.386 -1.715 -15.349 1.00 98.00 282 PHE A CA 1
ATOM 2216 C C . PHE A 1 282 ? 1.437 -1.639 -16.545 1.00 98.00 282 PHE A C 1
ATOM 2218 O O . PHE A 1 282 ? 0.490 -0.852 -16.535 1.00 98.00 282 PHE A O 1
ATOM 2225 N N . SER A 1 283 ? 1.675 -2.463 -17.565 1.00 98.12 283 SER A N 1
ATOM 2226 C CA . SER A 1 283 ? 0.767 -2.588 -18.708 1.00 98.12 283 SER A CA 1
ATOM 2227 C C . SER A 1 283 ? 0.388 -4.040 -18.965 1.00 98.12 283 SER A C 1
ATOM 2229 O O . SER A 1 283 ? 1.231 -4.933 -18.897 1.00 98.12 283 SER A O 1
ATOM 2231 N N . ARG A 1 284 ? -0.890 -4.249 -19.293 1.00 98.00 284 ARG A N 1
ATOM 2232 C CA . ARG A 1 284 ? -1.445 -5.517 -19.788 1.00 98.00 284 ARG A CA 1
ATOM 2233 C C . ARG A 1 284 ? -1.591 -5.539 -21.313 1.00 98.00 284 ARG A C 1
ATOM 2235 O O . ARG A 1 284 ? -1.951 -6.572 -21.866 1.00 98.00 284 ARG A O 1
ATOM 2242 N N . GLU A 1 285 ? -1.353 -4.408 -21.971 1.00 97.62 285 GLU A N 1
ATOM 2243 C CA . GLU A 1 285 ? -1.549 -4.250 -23.410 1.00 97.62 285 GLU A CA 1
ATOM 2244 C C . GLU A 1 285 ? -0.523 -5.069 -24.198 1.00 97.62 285 GLU A C 1
ATOM 2246 O O . GLU A 1 285 ? 0.661 -5.086 -23.865 1.00 97.62 285 GLU A O 1
ATOM 2251 N N . GLU A 1 286 ? -0.964 -5.712 -25.280 1.00 94.69 286 GLU A N 1
ATOM 2252 C CA . GLU A 1 286 ? -0.074 -6.450 -26.191 1.00 94.69 286 GLU A CA 1
ATOM 2253 C C . GLU A 1 286 ? 0.779 -5.521 -27.074 1.00 94.69 286 GLU A C 1
ATOM 2255 O O . GLU A 1 286 ? 1.815 -5.932 -27.603 1.00 94.69 286 GLU A O 1
ATOM 2260 N N . GLY A 1 287 ? 0.324 -4.277 -27.250 1.00 95.88 287 GLY A N 1
ATOM 2261 C CA . GLY A 1 287 ? 0.984 -3.239 -28.036 1.00 95.88 287 GLY A CA 1
ATOM 2262 C C . GLY A 1 287 ? 2.026 -2.430 -27.261 1.00 95.88 287 GLY A C 1
ATOM 2263 O O . GLY A 1 287 ? 2.348 -2.702 -26.106 1.00 95.88 287 GLY A O 1
ATOM 2264 N N . GLU A 1 288 ? 2.561 -1.407 -27.926 1.00 97.25 288 GLU A N 1
ATOM 2265 C CA . GLU A 1 288 ? 3.451 -0.429 -27.300 1.00 97.25 288 GLU A CA 1
ATOM 2266 C C . GLU A 1 288 ? 2.653 0.572 -26.454 1.00 97.25 288 GLU A C 1
ATOM 2268 O O . GLU A 1 288 ? 1.695 1.176 -26.932 1.00 97.25 288 GLU A O 1
ATOM 2273 N N . VAL A 1 289 ? 3.086 0.780 -25.212 1.00 98.12 289 VAL A N 1
ATOM 2274 C CA . VAL A 1 289 ? 2.520 1.745 -24.264 1.00 98.12 289 VAL A CA 1
ATOM 2275 C C . VAL A 1 289 ? 3.566 2.791 -23.917 1.00 98.12 289 VAL A C 1
ATOM 2277 O O . VAL A 1 289 ? 4.702 2.456 -23.584 1.00 98.12 289 VAL A O 1
ATOM 2280 N N . GLU A 1 290 ? 3.187 4.062 -24.000 1.00 97.56 290 GLU A N 1
ATOM 2281 C CA . GLU A 1 290 ? 4.048 5.173 -23.604 1.00 97.56 290 GLU A CA 1
ATOM 2282 C C . GLU A 1 290 ? 4.183 5.225 -22.082 1.00 97.56 290 GLU A C 1
ATOM 2284 O O . GLU A 1 290 ? 3.186 5.195 -21.362 1.00 97.56 290 GLU A O 1
ATOM 2289 N N . ILE A 1 291 ? 5.420 5.349 -21.595 1.00 96.50 291 ILE A N 1
ATOM 2290 C CA . ILE A 1 291 ? 5.687 5.584 -20.167 1.00 96.50 291 ILE A CA 1
ATOM 2291 C C . ILE A 1 291 ? 6.274 6.970 -19.897 1.00 96.50 291 ILE A C 1
ATOM 2293 O O . ILE A 1 291 ? 6.167 7.483 -18.783 1.00 96.50 291 ILE A O 1
ATOM 2297 N N . PHE A 1 292 ? 6.926 7.571 -20.894 1.00 95.81 292 PHE A N 1
ATOM 2298 C CA . PHE A 1 292 ? 7.561 8.878 -20.787 1.00 95.81 292 PHE A CA 1
ATOM 2299 C C . PHE A 1 292 ? 7.827 9.464 -22.172 1.00 95.81 292 PHE A C 1
ATOM 2301 O O . PHE A 1 292 ? 8.218 8.733 -23.080 1.00 95.81 292 PHE A O 1
ATOM 2308 N N . GLN A 1 293 ? 7.737 10.782 -22.312 1.00 95.94 293 GLN A N 1
ATOM 2309 C CA . GLN A 1 293 ? 8.194 11.489 -23.502 1.00 95.94 293 GLN A CA 1
ATOM 2310 C C . GLN A 1 293 ? 8.933 12.770 -23.126 1.00 95.94 293 GLN A C 1
ATOM 2312 O O . GLN A 1 293 ? 8.671 13.379 -22.089 1.00 95.94 293 GLN A O 1
ATOM 2317 N N . TRP A 1 294 ? 9.845 13.183 -23.995 1.00 94.00 294 TRP A N 1
ATOM 2318 C CA . TRP A 1 294 ? 10.570 14.434 -23.893 1.00 94.00 294 TRP A CA 1
ATOM 2319 C C . TRP A 1 294 ? 10.773 15.009 -25.290 1.00 94.00 294 TRP A C 1
ATOM 2321 O O . TRP A 1 294 ? 11.273 14.333 -26.185 1.00 94.00 294 TRP A O 1
ATOM 2331 N N . SER A 1 295 ? 10.375 16.260 -25.475 1.00 94.31 295 SER A N 1
ATOM 2332 C CA . SER A 1 295 ? 10.655 17.037 -26.675 1.00 94.31 295 SER A CA 1
ATOM 2333 C C . SER A 1 295 ? 11.215 18.379 -26.245 1.00 94.31 295 SER A C 1
ATOM 2335 O O . SER A 1 295 ? 10.779 18.952 -25.241 1.00 94.31 295 SER A O 1
ATOM 2337 N N . TYR A 1 296 ? 12.203 18.851 -26.987 1.00 92.31 296 TYR A N 1
ATOM 2338 C CA . TYR A 1 296 ? 12.874 20.101 -26.721 1.00 92.31 296 TYR A CA 1
ATOM 2339 C C . TYR A 1 296 ? 13.262 20.777 -28.042 1.00 92.31 296 TYR A C 1
ATOM 2341 O O . TYR A 1 296 ? 13.795 20.150 -28.956 1.00 92.31 296 TYR A O 1
ATOM 2349 N N . ALA A 1 297 ? 12.946 22.068 -28.154 1.00 91.44 297 ALA A N 1
ATOM 2350 C CA . ALA A 1 297 ? 12.947 22.790 -29.423 1.00 91.44 297 ALA A CA 1
ATOM 2351 C C . ALA A 1 297 ? 14.323 23.277 -29.892 1.00 91.44 297 ALA A C 1
ATOM 2353 O O . ALA A 1 297 ? 14.421 23.769 -31.018 1.00 91.44 297 ALA A O 1
ATOM 2354 N N . GLY A 1 298 ? 15.365 23.132 -29.071 1.00 88.06 298 GLY A N 1
ATOM 2355 C CA . GLY A 1 298 ? 16.661 23.732 -29.358 1.00 88.06 298 GLY A CA 1
ATOM 2356 C C . GLY A 1 298 ? 16.672 25.236 -29.110 1.00 88.06 298 GLY A C 1
ATOM 2357 O O . GLY A 1 298 ? 15.627 25.882 -28.985 1.00 88.06 298 GLY A O 1
ATOM 2358 N N . GLY A 1 299 ? 17.870 25.806 -29.161 1.00 82.94 299 GLY A N 1
ATOM 2359 C CA . GLY A 1 299 ? 18.053 27.249 -29.292 1.00 82.94 299 GLY A CA 1
ATOM 2360 C C . GLY A 1 299 ? 18.490 27.958 -28.017 1.00 82.94 299 GLY A C 1
ATOM 2361 O O . GLY A 1 299 ? 18.798 29.154 -28.085 1.00 82.94 299 GLY A O 1
ATOM 2362 N N . ASP A 1 300 ? 18.581 27.253 -26.887 1.00 84.50 300 ASP A N 1
ATOM 2363 C CA . ASP A 1 300 ? 19.098 27.860 -25.667 1.00 84.50 300 ASP A CA 1
ATOM 2364 C C . ASP A 1 300 ? 20.622 28.012 -25.744 1.00 84.50 300 ASP A C 1
ATOM 2366 O O . ASP A 1 300 ? 21.368 27.135 -26.193 1.00 84.50 300 ASP A O 1
ATOM 2370 N N . LYS A 1 301 ? 21.101 29.184 -25.310 1.00 84.94 301 LYS A N 1
ATOM 2371 C CA . LYS A 1 301 ? 22.531 29.496 -25.251 1.00 84.94 301 LYS A CA 1
ATOM 2372 C C . LYS A 1 301 ? 23.142 28.843 -24.017 1.00 84.94 301 LYS A C 1
ATOM 2374 O O . LYS A 1 301 ? 22.896 29.291 -22.897 1.00 84.94 301 LYS A O 1
ATOM 2379 N N . ILE A 1 302 ? 24.012 27.864 -24.228 1.00 80.69 302 ILE A N 1
ATOM 2380 C CA . ILE A 1 302 ? 24.821 27.263 -23.168 1.00 80.69 302 ILE A CA 1
ATOM 2381 C C . ILE A 1 302 ? 26.164 27.994 -23.118 1.00 80.69 302 ILE A C 1
ATOM 2383 O O . ILE A 1 302 ? 26.911 28.005 -24.096 1.00 80.69 302 ILE A O 1
ATOM 2387 N N . LYS A 1 303 ? 26.456 28.628 -21.976 1.00 81.44 303 LYS A N 1
ATOM 2388 C CA . LYS A 1 303 ? 27.760 29.248 -21.699 1.00 81.44 303 LYS A CA 1
ATOM 2389 C C . LYS A 1 303 ? 28.691 28.232 -21.049 1.00 81.44 303 LYS A C 1
ATOM 2391 O O . LYS A 1 303 ? 28.410 27.774 -19.939 1.00 81.44 303 LYS A O 1
ATOM 2396 N N . HIS A 1 304 ? 29.819 27.951 -21.691 1.00 80.38 304 HIS A N 1
ATOM 2397 C CA . HIS A 1 304 ? 30.868 27.108 -21.122 1.00 80.38 304 HIS A CA 1
ATOM 2398 C C . HIS A 1 304 ? 31.828 27.974 -20.312 1.00 80.38 304 HIS A C 1
ATOM 2400 O O . HIS A 1 304 ? 32.490 28.858 -20.852 1.00 80.38 304 HIS A O 1
ATOM 2406 N N . LYS A 1 305 ? 31.884 27.746 -18.995 1.00 76.94 305 LYS A N 1
ATOM 2407 C CA . LYS A 1 305 ? 32.706 28.552 -18.073 1.00 76.94 305 LYS A CA 1
ATOM 2408 C C . LYS A 1 305 ? 34.212 28.413 -18.315 1.00 76.94 305 LYS A C 1
ATOM 2410 O O . LYS A 1 305 ? 34.951 29.304 -17.921 1.00 76.94 305 LYS A O 1
ATOM 2415 N N . GLU A 1 306 ? 34.653 27.310 -18.916 1.00 78.38 306 GLU A N 1
ATOM 2416 C CA . GLU A 1 306 ? 36.077 26.996 -19.096 1.00 78.38 306 GLU A CA 1
ATOM 2417 C C . GLU A 1 306 ? 36.683 27.605 -20.368 1.00 78.38 306 GLU A C 1
ATOM 2419 O O . GLU A 1 306 ? 37.868 27.921 -20.374 1.00 78.38 306 GLU A O 1
ATOM 2424 N N . GLU A 1 307 ? 35.886 27.827 -21.418 1.00 73.12 307 GLU A N 1
ATOM 2425 C CA . GLU A 1 307 ? 36.384 28.248 -22.741 1.00 73.12 307 GLU A CA 1
ATOM 2426 C C . GLU A 1 307 ? 35.846 29.612 -23.212 1.00 73.12 307 GLU A C 1
ATOM 2428 O O . GLU A 1 307 ? 36.111 30.007 -24.345 1.00 73.12 307 GLU A O 1
ATOM 2433 N N . ASP A 1 308 ? 35.074 30.325 -22.377 1.00 78.19 308 ASP A N 1
ATOM 2434 C CA . ASP A 1 308 ? 34.333 31.552 -22.746 1.00 78.19 308 ASP A CA 1
ATOM 2435 C C . ASP A 1 308 ? 33.609 31.417 -24.102 1.00 78.19 308 ASP A C 1
ATOM 2437 O O . ASP A 1 308 ? 33.553 32.324 -24.934 1.00 78.19 308 ASP A O 1
ATOM 2441 N N . SER A 1 309 ? 33.072 30.219 -24.343 1.00 80.31 309 SER A N 1
ATOM 2442 C CA . SER A 1 309 ? 32.399 29.842 -25.576 1.00 80.31 309 SER A CA 1
ATOM 2443 C C . SER A 1 309 ? 30.897 29.700 -25.334 1.00 80.31 309 SER A C 1
ATOM 2445 O O . SER A 1 309 ? 30.429 29.337 -24.247 1.00 80.31 309 SER A O 1
ATOM 2447 N N . VAL A 1 310 ? 30.113 30.030 -26.361 1.00 80.62 310 VAL A N 1
ATOM 2448 C CA . VAL A 1 310 ? 28.656 29.882 -26.351 1.00 80.62 310 VAL A CA 1
ATOM 2449 C C . VAL A 1 310 ? 28.277 28.861 -27.411 1.00 80.62 310 VAL A C 1
ATOM 2451 O O . VAL A 1 310 ? 28.450 29.120 -28.601 1.00 80.62 310 VAL A O 1
ATOM 2454 N N . SER A 1 311 ? 27.736 27.721 -26.987 1.00 83.19 311 SER A N 1
ATOM 2455 C CA . SER A 1 311 ? 27.098 26.766 -27.895 1.00 83.19 311 SER A CA 1
ATOM 2456 C C . SER A 1 311 ? 25.584 26.950 -27.878 1.00 83.19 311 SER A C 1
ATOM 2458 O O . SER A 1 311 ? 25.010 27.333 -26.858 1.00 83.19 311 SER A O 1
ATOM 2460 N N . ILE A 1 312 ? 24.939 26.645 -28.999 1.00 81.62 312 ILE A N 1
ATOM 2461 C CA . ILE A 1 312 ? 23.482 26.538 -29.081 1.00 81.62 312 ILE A CA 1
ATOM 2462 C C . ILE A 1 312 ? 23.141 25.068 -28.904 1.00 81.62 312 ILE A C 1
ATOM 2464 O O . ILE A 1 312 ? 23.732 24.218 -29.578 1.00 81.62 312 ILE A O 1
ATOM 2468 N N . ASP A 1 313 ? 22.238 24.761 -27.984 1.00 84.75 313 ASP A N 1
ATOM 2469 C CA . ASP A 1 313 ? 21.818 23.381 -27.829 1.00 84.75 313 ASP A CA 1
ATOM 2470 C C . ASP A 1 313 ? 20.948 22.916 -29.012 1.00 84.75 313 ASP A C 1
ATOM 2472 O O . ASP A 1 313 ? 20.362 23.695 -29.772 1.00 84.75 313 ASP A O 1
ATOM 2476 N N . SER A 1 314 ? 20.948 21.608 -29.235 1.00 88.81 314 SER A N 1
ATOM 2477 C CA . SER A 1 314 ? 20.264 21.020 -30.381 1.00 88.81 314 SER A CA 1
ATOM 2478 C C . SER A 1 314 ? 18.846 20.630 -30.002 1.00 88.81 314 SER A C 1
ATOM 2480 O O . SER A 1 314 ? 18.616 20.070 -28.934 1.00 88.81 314 SER A O 1
ATOM 2482 N N . ALA A 1 315 ? 17.901 20.879 -30.905 1.00 92.31 315 ALA A N 1
ATOM 2483 C CA . ALA A 1 315 ? 16.550 20.363 -30.767 1.00 92.31 315 ALA A CA 1
ATOM 2484 C C . ALA A 1 315 ? 16.560 18.833 -30.787 1.00 92.31 315 ALA A C 1
ATOM 2486 O O . ALA A 1 315 ? 17.333 18.235 -31.540 1.00 92.31 315 ALA A O 1
ATOM 2487 N N . PHE A 1 316 ? 15.688 18.202 -30.008 1.00 93.75 316 PHE A N 1
ATOM 2488 C CA . PHE A 1 316 ? 15.514 16.757 -30.051 1.00 93.75 316 PHE A CA 1
ATOM 2489 C C . PHE A 1 316 ? 14.144 16.317 -29.537 1.00 93.75 316 PHE A C 1
ATOM 2491 O O . PHE A 1 316 ? 13.421 17.055 -28.865 1.00 93.75 316 PHE A O 1
ATOM 2498 N N . GLU A 1 317 ? 13.814 15.061 -29.803 1.00 95.75 317 GLU A N 1
ATOM 2499 C CA . GLU A 1 317 ? 12.661 14.390 -29.220 1.00 95.75 317 GLU A CA 1
ATOM 2500 C C . GLU A 1 317 ? 12.933 12.916 -28.928 1.00 95.75 317 GLU A C 1
ATOM 2502 O O . GLU A 1 317 ? 13.815 12.279 -29.513 1.00 95.75 317 GLU A O 1
ATOM 2507 N N . ILE A 1 318 ? 12.161 12.374 -27.994 1.00 96.06 318 ILE A N 1
ATOM 2508 C CA . ILE A 1 318 ? 12.076 10.948 -27.721 1.00 96.06 318 ILE A CA 1
ATOM 2509 C C . ILE A 1 318 ? 10.800 10.633 -26.940 1.00 96.06 318 ILE A C 1
ATOM 2511 O O . ILE A 1 318 ? 10.438 11.304 -25.977 1.00 96.06 318 ILE A O 1
ATOM 2515 N N . ARG A 1 319 ? 10.152 9.541 -27.317 1.00 96.94 319 ARG A N 1
ATOM 2516 C CA . ARG A 1 319 ? 9.105 8.859 -26.569 1.00 96.94 319 ARG A CA 1
ATOM 2517 C C . ARG A 1 319 ? 9.625 7.476 -26.181 1.00 96.94 319 ARG A C 1
ATOM 2519 O O . ARG A 1 319 ? 10.153 6.746 -27.019 1.00 96.94 319 ARG A O 1
ATOM 2526 N N . PHE A 1 320 ? 9.506 7.122 -24.908 1.00 96.88 320 PHE A N 1
ATOM 2527 C CA . PHE A 1 320 ? 9.877 5.817 -24.374 1.00 96.88 320 PHE A CA 1
ATOM 2528 C C . PHE A 1 320 ? 8.633 4.943 -24.287 1.00 96.88 320 PHE A C 1
ATOM 2530 O O . PHE A 1 320 ? 7.716 5.217 -23.509 1.00 96.88 320 PHE A O 1
ATOM 2537 N N . MET A 1 321 ? 8.638 3.879 -25.083 1.00 97.94 321 MET A N 1
ATOM 2538 C CA . MET A 1 321 ? 7.574 2.888 -25.131 1.00 97.94 321 MET A CA 1
ATOM 2539 C C . MET A 1 321 ? 8.002 1.597 -24.442 1.00 97.94 321 MET A C 1
ATOM 2541 O O . MET A 1 321 ? 9.170 1.210 -24.491 1.00 97.94 321 MET A O 1
ATOM 2545 N N . VAL A 1 322 ? 7.047 0.884 -23.868 1.00 98.06 322 VAL A N 1
ATOM 2546 C CA . VAL A 1 322 ? 7.215 -0.486 -23.373 1.00 98.06 322 VAL A CA 1
ATOM 2547 C C . VAL A 1 322 ? 6.206 -1.396 -24.054 1.00 98.06 322 VAL A C 1
ATOM 2549 O O . VAL A 1 322 ? 5.141 -0.946 -24.460 1.00 98.06 322 VAL A O 1
ATOM 2552 N N . LYS A 1 323 ? 6.522 -2.680 -24.181 1.00 97.62 323 LYS A N 1
ATOM 2553 C CA . LYS A 1 323 ? 5.607 -3.696 -24.714 1.00 97.62 323 LYS A CA 1
ATOM 2554 C C . LYS A 1 323 ? 5.925 -5.046 -24.082 1.00 97.62 323 LYS A C 1
ATOM 2556 O O . LYS A 1 323 ? 7.051 -5.215 -23.612 1.00 97.62 323 LYS A O 1
ATOM 2561 N N . PRO A 1 324 ? 5.012 -6.023 -24.090 1.00 98.00 324 PRO A N 1
ATOM 2562 C CA . PRO A 1 324 ? 5.370 -7.370 -23.697 1.00 98.00 324 PRO A CA 1
ATOM 2563 C C . PRO A 1 324 ? 6.363 -7.999 -24.680 1.00 98.00 324 PRO A C 1
ATOM 2565 O O . PRO A 1 324 ? 6.319 -7.770 -25.893 1.00 98.00 324 PRO A O 1
ATOM 2568 N N . PHE A 1 325 ? 7.247 -8.830 -24.140 1.00 97.88 325 PHE A N 1
ATOM 2569 C CA . PHE A 1 325 ? 8.216 -9.617 -24.900 1.00 97.88 325 PHE A CA 1
ATOM 2570 C C . PHE A 1 325 ? 7.933 -11.107 -24.723 1.00 97.88 325 PHE A C 1
ATOM 2572 O O . PHE A 1 325 ? 7.417 -11.526 -23.685 1.00 97.88 325 PHE A O 1
ATOM 2579 N N . GLY A 1 326 ? 8.278 -11.914 -25.728 1.00 97.31 326 GLY A N 1
ATOM 2580 C CA . GLY A 1 326 ? 8.263 -13.371 -25.583 1.00 97.31 326 GLY A CA 1
ATOM 2581 C C . GLY A 1 326 ? 9.255 -13.828 -24.512 1.00 97.31 326 GLY A C 1
ATOM 2582 O O . GLY A 1 326 ? 10.253 -13.154 -24.255 1.00 97.31 326 GLY A O 1
ATOM 2583 N N . SER A 1 327 ? 8.998 -14.975 -23.885 1.00 94.00 327 SER A N 1
ATOM 2584 C CA . SER A 1 327 ? 9.856 -15.542 -22.836 1.00 94.00 327 SER A CA 1
ATOM 2585 C C . SER A 1 327 ? 11.320 -15.693 -23.251 1.00 94.00 327 SER A C 1
ATOM 2587 O O . SER A 1 327 ? 12.206 -15.485 -22.419 1.00 94.00 327 SER A O 1
ATOM 2589 N N . ASP A 1 328 ? 11.558 -16.003 -24.523 1.00 93.94 328 ASP A N 1
ATOM 2590 C CA . ASP A 1 328 ? 12.883 -16.258 -25.095 1.00 93.94 328 ASP A CA 1
ATOM 2591 C C . ASP A 1 328 ? 13.430 -15.065 -25.893 1.00 93.94 328 ASP A C 1
ATOM 2593 O O . ASP A 1 328 ? 14.427 -15.193 -26.605 1.00 93.94 328 ASP A O 1
ATOM 2597 N N . ASP A 1 329 ? 12.789 -13.894 -25.792 1.00 95.88 329 ASP A N 1
ATOM 2598 C CA . ASP A 1 329 ? 13.250 -12.698 -26.490 1.00 95.88 329 ASP A CA 1
ATOM 2599 C C . ASP A 1 329 ? 14.633 -12.269 -25.958 1.00 95.88 329 ASP A C 1
ATOM 2601 O O . ASP A 1 329 ? 14.789 -12.033 -24.750 1.00 95.88 329 ASP A O 1
ATOM 2605 N N . PRO A 1 330 ? 15.651 -12.133 -26.829 1.00 94.25 330 PRO A N 1
ATOM 2606 C CA . PRO A 1 330 ? 17.006 -11.794 -26.405 1.00 94.25 330 PRO A CA 1
ATOM 2607 C C . PRO A 1 330 ? 17.097 -10.425 -25.716 1.00 94.25 330 PRO A C 1
ATOM 2609 O O . PRO A 1 330 ? 18.029 -10.208 -24.935 1.00 94.25 330 PRO A O 1
ATOM 2612 N N . ALA A 1 331 ? 16.140 -9.517 -25.945 1.00 93.06 331 ALA A N 1
ATOM 2613 C CA . ALA A 1 331 ? 16.088 -8.215 -25.284 1.00 93.06 331 ALA A CA 1
ATOM 2614 C C . ALA A 1 331 ? 15.942 -8.335 -23.756 1.00 93.06 331 ALA A C 1
ATOM 2616 O O . ALA A 1 331 ? 16.477 -7.503 -23.020 1.00 93.06 331 ALA A O 1
ATOM 2617 N N . LEU A 1 332 ? 15.275 -9.388 -23.265 1.00 93.38 332 LEU A N 1
ATOM 2618 C CA . LEU A 1 332 ? 15.070 -9.624 -21.831 1.00 93.38 332 LEU A CA 1
ATOM 2619 C C . LEU A 1 332 ? 16.328 -10.134 -21.107 1.00 93.38 332 LEU A C 1
ATOM 2621 O O . LEU A 1 332 ? 16.371 -10.147 -19.872 1.00 93.38 332 LEU A O 1
ATOM 2625 N N . GLY A 1 333 ? 17.358 -10.529 -21.856 1.00 89.88 333 GLY A N 1
ATOM 2626 C CA . GLY A 1 333 ? 18.600 -11.063 -21.315 1.00 89.88 333 GLY A CA 1
ATOM 2627 C C . GLY A 1 333 ? 18.460 -12.461 -20.703 1.00 89.88 333 GLY A C 1
ATOM 2628 O O . GLY A 1 333 ? 17.476 -13.173 -20.893 1.00 89.88 333 GLY A O 1
ATOM 2629 N N . LYS A 1 334 ? 19.506 -12.878 -19.982 1.00 88.69 334 LYS A N 1
ATOM 2630 C CA . LYS A 1 334 ? 19.575 -14.200 -19.344 1.00 88.69 334 LYS A CA 1
ATOM 2631 C C . LYS A 1 334 ? 18.723 -14.253 -18.080 1.00 88.69 334 LYS A C 1
ATOM 2633 O O . LYS A 1 334 ? 18.623 -13.265 -17.354 1.00 88.69 334 LYS A O 1
ATOM 2638 N N . ASP A 1 335 ? 18.226 -15.446 -17.772 1.00 88.75 335 ASP A N 1
ATOM 2639 C CA . ASP A 1 335 ? 17.544 -15.715 -16.511 1.00 88.75 335 ASP A CA 1
ATOM 2640 C C . ASP A 1 335 ? 18.439 -15.418 -15.302 1.00 88.75 335 ASP A C 1
ATOM 2642 O O . ASP A 1 335 ? 19.667 -15.557 -15.329 1.00 88.75 335 ASP A O 1
ATOM 2646 N N . TYR A 1 336 ? 17.800 -15.019 -14.206 1.00 87.19 336 TYR A N 1
ATOM 2647 C CA . TYR A 1 336 ? 18.469 -14.909 -12.920 1.00 87.19 336 TYR A CA 1
ATOM 2648 C C . TYR A 1 336 ? 18.817 -16.303 -12.398 1.00 87.19 336 TYR A C 1
ATOM 2650 O O . TYR A 1 336 ? 17.979 -17.216 -12.410 1.00 87.19 336 TYR A O 1
ATOM 2658 N N . ALA A 1 337 ? 20.053 -16.442 -11.919 1.00 79.31 337 ALA A N 1
ATOM 2659 C CA . ALA A 1 337 ? 20.456 -17.600 -11.141 1.00 79.31 337 ALA A CA 1
ATOM 2660 C C . ALA A 1 337 ? 19.585 -17.679 -9.882 1.00 79.31 337 ALA A C 1
ATOM 2662 O O . ALA A 1 337 ? 19.297 -16.652 -9.264 1.00 79.31 337 ALA A O 1
ATOM 2663 N N . ASP A 1 338 ? 19.164 -18.885 -9.511 1.00 69.31 338 ASP A N 1
ATOM 2664 C CA . ASP A 1 338 ? 18.464 -19.092 -8.248 1.00 69.31 338 ASP A CA 1
ATOM 2665 C C . ASP A 1 338 ? 19.512 -19.109 -7.141 1.00 69.31 338 ASP A C 1
ATOM 2667 O O . ASP A 1 338 ? 20.212 -20.102 -6.946 1.00 69.31 338 ASP A O 1
ATOM 2671 N N . VAL A 1 339 ? 19.670 -17.975 -6.458 1.00 66.44 339 VAL A N 1
ATOM 2672 C CA . VAL A 1 339 ? 20.618 -17.850 -5.352 1.00 66.44 339 VAL A CA 1
ATOM 2673 C C . VAL A 1 339 ? 19.844 -17.615 -4.065 1.00 66.44 339 VAL A C 1
ATOM 2675 O O . VAL A 1 339 ? 19.031 -16.701 -3.963 1.00 66.44 339 VAL A O 1
ATOM 2678 N N . THR A 1 340 ? 20.079 -18.469 -3.073 1.00 62.25 340 THR A N 1
ATOM 2679 C CA . THR A 1 340 ? 19.418 -18.410 -1.760 1.00 62.25 340 THR A CA 1
ATOM 2680 C C . THR A 1 340 ? 20.163 -17.523 -0.758 1.00 62.25 340 THR A C 1
ATOM 2682 O O . THR A 1 340 ? 19.620 -17.192 0.294 1.00 62.25 340 THR A O 1
ATOM 2685 N N . MET A 1 341 ? 21.394 -17.116 -1.083 1.00 63.41 341 MET A N 1
ATOM 2686 C CA . MET A 1 341 ? 22.228 -16.241 -0.257 1.00 63.41 341 MET A CA 1
ATOM 2687 C C . MET A 1 341 ? 21.756 -14.775 -0.356 1.00 63.41 341 MET A C 1
ATOM 2689 O O . MET A 1 341 ? 21.512 -14.289 -1.464 1.00 63.41 341 MET A O 1
ATOM 2693 N N . PRO A 1 342 ? 21.658 -14.037 0.767 1.00 58.34 342 PRO A N 1
ATOM 2694 C CA . PRO A 1 342 ? 21.494 -12.583 0.738 1.00 58.34 342 PRO A CA 1
ATOM 2695 C C . PRO A 1 342 ? 22.674 -11.927 0.008 1.00 58.34 342 PRO A C 1
ATOM 2697 O O . PRO A 1 342 ? 23.789 -12.433 0.116 1.00 58.34 342 PRO A O 1
ATOM 2700 N N . TYR A 1 343 ? 22.446 -10.809 -0.690 1.00 63.47 343 TYR A N 1
ATOM 2701 C CA . TYR A 1 343 ? 23.519 -10.019 -1.324 1.00 63.47 343 TYR A CA 1
ATOM 2702 C C . TYR A 1 343 ? 24.297 -10.757 -2.434 1.00 63.47 343 TYR A C 1
ATOM 2704 O O . TYR A 1 343 ? 25.401 -10.390 -2.833 1.00 63.47 343 TYR A O 1
ATOM 2712 N N . ALA A 1 344 ? 23.710 -11.825 -2.984 1.00 65.88 344 ALA A N 1
ATOM 2713 C CA . ALA A 1 344 ? 24.326 -12.629 -4.039 1.00 65.88 344 ALA A CA 1
ATOM 2714 C C . ALA A 1 344 ? 24.580 -11.866 -5.353 1.00 65.88 344 ALA A C 1
ATOM 2716 O O . ALA A 1 344 ? 25.312 -12.354 -6.216 1.00 65.88 344 ALA A O 1
ATOM 2717 N N . PHE A 1 345 ? 23.964 -10.694 -5.519 1.00 66.88 345 PHE A N 1
ATOM 2718 C CA . PHE A 1 345 ? 24.057 -9.870 -6.721 1.00 66.88 345 PHE A CA 1
ATOM 2719 C C . PHE A 1 345 ? 24.833 -8.563 -6.498 1.00 66.88 345 PHE A C 1
ATOM 2721 O O . PHE A 1 345 ? 24.881 -7.742 -7.412 1.00 66.88 345 PHE A O 1
ATOM 2728 N N . ASP A 1 346 ? 25.489 -8.375 -5.347 1.00 65.00 346 ASP A N 1
ATOM 2729 C CA . ASP A 1 346 ? 26.133 -7.100 -4.994 1.00 65.00 346 ASP A CA 1
ATOM 2730 C C . ASP A 1 346 ? 27.234 -6.664 -5.961 1.00 65.00 346 ASP A C 1
ATOM 2732 O O . ASP A 1 346 ? 27.416 -5.475 -6.218 1.00 65.00 346 ASP A O 1
ATOM 2736 N N . TYR A 1 347 ? 27.939 -7.633 -6.541 1.00 60.06 347 TYR A N 1
ATOM 2737 C CA . TYR A 1 347 ? 28.998 -7.399 -7.525 1.00 60.06 347 TYR A CA 1
ATOM 2738 C C . TYR A 1 347 ? 28.548 -7.669 -8.967 1.00 60.06 347 TYR A C 1
ATOM 2740 O O . TYR A 1 347 ? 29.378 -7.743 -9.881 1.00 60.06 347 TYR A O 1
ATOM 2748 N N . ASP A 1 348 ? 27.243 -7.828 -9.200 1.00 65.00 348 ASP A N 1
ATOM 2749 C CA . ASP A 1 348 ? 26.707 -8.096 -10.527 1.00 65.00 348 ASP A CA 1
ATOM 2750 C C . ASP A 1 348 ? 26.710 -6.827 -11.391 1.00 65.00 348 ASP A C 1
ATOM 2752 O O . ASP A 1 348 ? 25.958 -5.874 -11.180 1.00 65.00 348 ASP A O 1
ATOM 2756 N N . LYS A 1 349 ? 27.557 -6.829 -12.422 1.00 63.25 349 LYS A N 1
ATOM 2757 C CA . LYS A 1 349 ? 27.704 -5.699 -13.346 1.00 63.25 349 LYS A CA 1
ATOM 2758 C C . LYS A 1 349 ? 26.521 -5.527 -14.303 1.00 63.25 349 LYS A C 1
ATOM 2760 O O . LYS A 1 349 ? 26.474 -4.516 -15.000 1.00 63.25 349 LYS A O 1
ATOM 2765 N N . ARG A 1 350 ? 25.564 -6.467 -14.358 1.00 62.72 350 ARG A N 1
ATOM 2766 C CA . ARG A 1 350 ? 24.392 -6.377 -15.255 1.00 62.72 350 ARG A CA 1
ATOM 2767 C C . ARG A 1 350 ? 23.529 -5.142 -15.000 1.00 62.72 350 ARG A C 1
ATOM 2769 O O . ARG A 1 350 ? 22.905 -4.663 -15.942 1.00 62.72 350 ARG A O 1
ATOM 2776 N N . TYR A 1 351 ? 23.520 -4.633 -13.768 1.00 59.44 351 TYR A N 1
ATOM 2777 C CA . TYR A 1 351 ? 22.664 -3.519 -13.340 1.00 59.44 351 TYR A CA 1
ATOM 2778 C C . TYR A 1 351 ? 23.408 -2.189 -13.205 1.00 59.44 351 TYR A C 1
ATOM 2780 O O . TYR A 1 351 ? 22.786 -1.177 -12.884 1.00 59.44 351 TYR A O 1
ATOM 2788 N N . GLN A 1 352 ? 24.723 -2.171 -13.452 1.00 59.94 352 GLN A N 1
ATOM 2789 C CA . GLN A 1 352 ? 25.469 -0.918 -13.520 1.00 59.94 352 GLN A CA 1
ATOM 2790 C C . GLN A 1 352 ? 24.950 -0.083 -14.697 1.00 59.94 352 GLN A C 1
ATOM 2792 O O . GLN A 1 352 ? 24.570 -0.655 -15.725 1.00 59.94 352 GLN A O 1
ATOM 2797 N N . PRO A 1 353 ? 24.930 1.258 -14.582 1.00 50.03 353 PRO A N 1
ATOM 2798 C CA . PRO A 1 353 ? 24.617 2.109 -15.717 1.00 50.03 353 PRO A CA 1
ATOM 2799 C C . PRO A 1 353 ? 25.566 1.748 -16.863 1.00 50.03 353 PRO A C 1
ATOM 2801 O O . PRO A 1 353 ? 26.784 1.898 -16.753 1.00 50.03 353 PRO A O 1
ATOM 2804 N N . LYS A 1 354 ? 25.007 1.207 -17.950 1.00 48.00 354 LYS A N 1
ATOM 2805 C CA . LYS A 1 354 ? 25.757 1.021 -19.190 1.00 48.00 354 LYS A CA 1
ATOM 2806 C C . LYS A 1 354 ? 26.111 2.425 -19.681 1.00 48.00 354 LYS A C 1
ATOM 2808 O O . LYS A 1 354 ? 25.206 3.248 -19.807 1.00 48.00 354 LYS A O 1
ATOM 2813 N N . LYS A 1 355 ? 27.416 2.689 -19.813 1.00 39.34 355 LYS A N 1
ATOM 2814 C CA . LYS A 1 355 ? 27.946 3.968 -20.298 1.00 39.34 355 LYS A CA 1
ATOM 2815 C C . LYS A 1 355 ? 27.389 4.313 -21.668 1.00 39.34 355 LYS A C 1
ATOM 2817 O O . LYS A 1 355 ? 27.238 3.366 -22.474 1.00 39.34 355 LYS A O 1
#

Radius of gyration: 47.89 Å; chains: 1; bounding box: 103×62×130 Å